Protein AF-A0A940UIL6-F1 (afdb_monomer_lite)

Secondary structure (DSSP, 8-state):
--------SHHHHHHHHHHHHHHHHHHS-------EEEE----GGGS----SHHHHHTGGG-GGG-SHHHHHHHHHHHHHHHH-----S-EEEEESSHHHHHHHHHHTS---HHHHHHHHHH-SEEEETTEEEEEHHHHHHS-HHHHHHHHHHHHHHHHHHHHTTTSPP-S-HHHHHHHHHHHHHHHHHHHSTTS-SS-HHHHHHHHHHHHHS----GGGS-----

Sequence (226 aa):
MFPPRLQRPIKQALFLAVLLTMIMVLHSGTCAQEARVSPALYSPCSMSRAQGSADYAGMTGHPGLSGHEGMMAAITVVLEREFGLVVSRTKLHLYPNREAFQSNLVHIVRFDPVYAREVAGWAVAVAAPEMVLANEEALKRISRSERIRVLAHELVHTVQYGLSSGRRSTSDQWLREGFADWIAYRVLEYLEPGSPTLRASDLARIKDTVHRQSCAPLSKMVTLEG

Radius of gyration: 24.6 Å; chains: 1; bounding box: 82×41×82 Å

pLDDT: mean 73.86, std 21.48, range [33.0, 97.12]

Foldseek 3Di:
DDDDDDDDDPVVVVVVVVVVVVVVVVVPPPPLPAWPKDWLDDDPVPDPDDPALVVLQCQQVPPVLDDLSSLSNSLQNCCCPVVVQHQPRAMETEDAALVSLLVCCCVPVVDDSVVSNVCSVPQQWAAFARYIYGHNVSLVPDDPLVSSLSSQLNSLQNSVCVVVVRDRDPQDPCVSNVVSNVSSLVSSCSNPPPPPSADPVNVVVVVVVVVVDPPDPCVSVDDDPD

Structure (mmCIF, N/CA/C/O backbone):
data_AF-A0A940UIL6-F1
#
_entry.id   AF-A0A940UIL6-F1
#
loop_
_atom_site.group_PDB
_atom_site.id
_atom_site.type_symbol
_atom_site.label_atom_id
_atom_site.label_alt_id
_atom_site.label_comp_id
_atom_site.label_asym_id
_atom_site.label_entity_id
_atom_site.label_seq_id
_atom_site.pdbx_PDB_ins_code
_atom_site.Cartn_x
_atom_site.Cartn_y
_atom_site.Cartn_z
_atom_site.occupancy
_atom_site.B_iso_or_equiv
_atom_site.auth_seq_id
_atom_site.auth_comp_id
_atom_site.auth_asym_id
_atom_site.auth_atom_id
_atom_site.pdbx_PDB_model_num
ATOM 1 N N . MET A 1 1 ? 59.678 3.692 -58.730 1.00 39.56 1 MET A N 1
ATOM 2 C CA . MET A 1 1 ? 60.324 3.763 -57.404 1.00 39.56 1 MET A CA 1
ATOM 3 C C . MET A 1 1 ? 59.419 4.604 -56.508 1.00 39.56 1 MET A C 1
ATOM 5 O O . MET A 1 1 ? 59.398 5.812 -56.659 1.00 39.56 1 MET A O 1
ATOM 9 N N . PHE A 1 2 ? 58.579 3.963 -55.692 1.00 33.00 2 PHE A N 1
ATOM 10 C CA . PHE A 1 2 ? 57.657 4.603 -54.740 1.00 33.00 2 PHE A CA 1
ATOM 11 C C . PHE A 1 2 ? 57.896 3.970 -53.360 1.00 33.00 2 PHE A C 1
ATOM 13 O O . PHE A 1 2 ? 58.101 2.753 -53.309 1.00 33.00 2 PHE A O 1
ATOM 20 N N . PRO A 1 3 ? 57.909 4.741 -52.258 1.00 44.53 3 PRO A N 1
ATOM 21 C CA . PRO A 1 3 ? 58.187 4.193 -50.937 1.00 44.53 3 PRO A CA 1
ATOM 22 C C . PRO A 1 3 ? 56.955 3.486 -50.340 1.00 44.53 3 PRO A C 1
ATOM 24 O O . PRO A 1 3 ? 55.821 3.878 -50.627 1.00 44.53 3 PRO A O 1
ATOM 27 N N . PRO A 1 4 ? 57.150 2.471 -49.478 1.00 45.66 4 PRO A N 1
ATOM 28 C CA . PRO A 1 4 ? 56.074 1.818 -48.749 1.00 45.66 4 PRO A CA 1
ATOM 29 C C . PRO A 1 4 ? 55.961 2.326 -47.295 1.00 45.66 4 PRO A C 1
ATOM 31 O O . PRO A 1 4 ? 56.936 2.770 -46.699 1.00 45.66 4 PRO A O 1
ATOM 34 N N . ARG A 1 5 ? 54.777 2.092 -46.708 1.00 42.19 5 ARG A N 1
ATOM 35 C CA . ARG A 1 5 ? 54.428 2.077 -45.266 1.00 42.19 5 ARG A CA 1
ATOM 36 C C . ARG A 1 5 ? 54.227 3.417 -44.545 1.00 42.19 5 ARG A C 1
ATOM 38 O O . ARG A 1 5 ? 55.174 4.095 -44.188 1.00 42.19 5 ARG A O 1
ATOM 45 N N . LEU A 1 6 ? 52.972 3.636 -44.138 1.00 39.22 6 LEU A N 1
ATOM 46 C CA . LEU A 1 6 ? 52.583 4.023 -42.770 1.00 39.22 6 LEU A CA 1
ATOM 47 C C . LEU A 1 6 ? 51.072 3.776 -42.592 1.00 39.22 6 LEU A C 1
ATOM 49 O O . LEU A 1 6 ? 50.247 4.681 -42.589 1.00 39.22 6 LEU A O 1
ATOM 53 N N . GLN A 1 7 ? 50.689 2.502 -42.486 1.00 47.44 7 GLN A N 1
ATOM 54 C CA . GLN A 1 7 ? 49.413 2.124 -41.879 1.00 47.44 7 GLN A CA 1
ATOM 55 C C . GLN A 1 7 ? 49.685 1.756 -40.418 1.00 47.44 7 GLN A C 1
ATOM 57 O O . GLN A 1 7 ? 50.574 0.943 -40.170 1.00 47.44 7 GLN A O 1
ATOM 62 N N . ARG A 1 8 ? 48.841 2.278 -39.511 1.00 49.75 8 ARG A N 1
ATOM 63 C CA . ARG A 1 8 ? 48.801 2.130 -38.032 1.00 49.75 8 ARG A CA 1
ATOM 64 C C . ARG A 1 8 ? 49.462 3.320 -37.314 1.00 49.75 8 ARG A C 1
ATOM 66 O O . ARG A 1 8 ? 50.681 3.360 -37.207 1.00 49.75 8 ARG A O 1
ATOM 73 N N . PRO A 1 9 ? 48.643 4.291 -36.850 1.00 43.53 9 PRO A N 1
ATOM 74 C CA . PRO A 1 9 ? 48.212 4.219 -35.447 1.00 43.53 9 PRO A CA 1
ATOM 75 C C . PRO A 1 9 ? 46.773 4.725 -35.176 1.00 43.53 9 PRO A C 1
ATOM 77 O O . PRO A 1 9 ? 46.503 5.294 -34.130 1.00 43.53 9 PRO A O 1
ATOM 80 N N . ILE A 1 10 ? 45.803 4.522 -36.076 1.00 42.41 10 ILE A N 1
ATOM 81 C CA . ILE A 1 10 ? 44.420 5.013 -35.840 1.00 42.41 10 ILE A CA 1
ATOM 82 C C . ILE A 1 10 ? 43.593 4.049 -34.959 1.00 42.41 10 ILE A C 1
ATOM 84 O O . ILE A 1 10 ? 42.682 4.462 -34.247 1.00 42.41 10 ILE A O 1
ATOM 88 N N . LYS A 1 11 ? 43.949 2.757 -34.917 1.00 34.72 11 LYS A N 1
ATOM 89 C CA . LYS A 1 11 ? 43.194 1.743 -34.154 1.00 34.72 11 LYS A CA 1
ATOM 90 C C . LYS A 1 11 ? 43.457 1.753 -32.639 1.00 34.72 11 LYS A C 1
ATOM 92 O O . LYS A 1 11 ? 42.649 1.207 -31.901 1.00 34.72 11 LYS A O 1
ATOM 97 N N . GLN A 1 12 ? 44.542 2.378 -32.169 1.00 43.47 12 GLN A N 1
ATOM 98 C CA . GLN A 1 12 ? 44.861 2.453 -30.733 1.00 43.47 12 GLN A CA 1
ATOM 99 C C . GLN A 1 12 ? 44.198 3.657 -30.043 1.00 43.47 12 GLN A C 1
ATOM 101 O O . GLN A 1 12 ? 43.764 3.536 -28.902 1.00 43.47 12 GLN A O 1
ATOM 106 N N . ALA A 1 13 ? 44.018 4.777 -30.753 1.00 38.53 13 ALA A N 1
ATOM 107 C CA . ALA A 1 13 ? 43.332 5.956 -30.219 1.00 38.53 13 ALA A CA 1
ATOM 108 C C . ALA A 1 13 ? 41.819 5.726 -30.025 1.00 38.53 13 ALA A C 1
ATOM 110 O O . ALA A 1 13 ? 41.247 6.179 -29.037 1.00 38.53 13 ALA A O 1
ATOM 111 N N . LEU A 1 14 ? 41.178 4.957 -30.917 1.00 39.88 14 LEU A N 1
ATOM 112 C CA . LEU A 1 14 ? 39.752 4.626 -30.792 1.00 39.88 14 LEU A CA 1
ATOM 113 C C . LEU A 1 14 ? 39.471 3.645 -29.638 1.00 39.88 14 LEU A C 1
ATOM 115 O O . LEU A 1 14 ? 38.437 3.743 -28.985 1.00 39.88 14 LEU A O 1
ATOM 119 N N . PHE A 1 15 ? 40.398 2.722 -29.355 1.00 40.09 15 PHE A N 1
ATOM 120 C CA . PHE A 1 15 ? 40.235 1.733 -28.283 1.00 40.09 15 PHE A CA 1
ATOM 121 C C . PHE A 1 15 ? 40.393 2.364 -26.891 1.00 40.09 15 PHE A C 1
ATOM 123 O O . PHE A 1 15 ? 39.642 2.025 -25.980 1.00 40.09 15 PHE A O 1
ATOM 130 N N . LEU A 1 16 ? 41.298 3.343 -26.732 1.00 39.31 16 LEU A N 1
ATOM 131 C CA . LEU A 1 16 ? 41.411 4.112 -25.487 1.00 39.31 16 LEU A CA 1
ATOM 132 C C . LEU A 1 16 ? 40.200 5.026 -25.245 1.00 39.31 16 LEU A C 1
ATOM 134 O O . LEU A 1 16 ? 39.767 5.152 -24.104 1.00 39.31 16 LEU A O 1
ATOM 138 N N . ALA A 1 17 ? 39.622 5.623 -26.294 1.00 41.53 17 ALA A N 1
ATOM 139 C CA . ALA A 1 17 ? 38.443 6.483 -26.163 1.00 41.53 17 ALA A CA 1
ATOM 140 C C . ALA A 1 17 ? 37.180 5.703 -25.744 1.00 41.53 17 ALA A C 1
ATOM 142 O O . ALA A 1 17 ? 36.397 6.198 -24.932 1.00 41.53 17 ALA A O 1
ATOM 143 N N . VAL A 1 18 ? 37.012 4.467 -26.235 1.00 47.00 18 VAL A N 1
ATOM 144 C CA . VAL A 1 18 ? 35.917 3.558 -25.836 1.00 47.00 18 VAL A CA 1
ATOM 145 C C . VAL A 1 18 ? 36.125 3.005 -24.417 1.00 47.00 18 VAL A C 1
ATOM 147 O O . VAL A 1 18 ? 35.168 2.871 -23.657 1.00 47.00 18 VAL A O 1
ATOM 150 N N . LEU A 1 19 ? 37.373 2.751 -24.006 1.00 36.91 19 LEU A N 1
ATOM 151 C CA . LEU A 1 19 ? 37.678 2.290 -22.647 1.00 36.91 19 LEU A CA 1
ATOM 152 C C . LEU A 1 19 ? 37.491 3.405 -21.598 1.00 36.91 19 LEU A C 1
ATOM 154 O O . LEU A 1 19 ? 36.960 3.145 -20.522 1.00 36.91 19 LEU A O 1
ATOM 158 N N . LEU A 1 20 ? 37.852 4.656 -21.913 1.00 39.44 20 LEU A N 1
ATOM 159 C CA . LEU A 1 20 ? 37.636 5.813 -21.029 1.00 39.44 20 LEU A CA 1
ATOM 160 C C . LEU A 1 20 ? 36.154 6.189 -20.890 1.00 39.44 20 LEU A C 1
ATOM 162 O O . LEU A 1 20 ? 35.728 6.561 -19.798 1.00 39.44 20 LEU A O 1
ATOM 166 N N . THR A 1 21 ? 35.348 6.022 -21.944 1.00 41.06 21 THR A N 1
ATOM 167 C CA . THR A 1 21 ? 33.885 6.168 -21.832 1.00 41.06 21 THR A CA 1
ATOM 168 C C . THR A 1 21 ? 33.259 5.029 -21.029 1.00 41.06 21 THR A C 1
ATOM 170 O O . THR A 1 21 ? 32.394 5.301 -20.203 1.00 41.06 21 THR A O 1
ATOM 173 N N . MET A 1 22 ? 33.736 3.783 -21.145 1.00 36.75 22 MET A N 1
ATOM 174 C CA . MET A 1 22 ? 33.276 2.702 -20.260 1.00 36.75 22 MET A CA 1
ATOM 175 C C . MET A 1 22 ? 33.689 2.898 -18.794 1.00 36.75 22 MET A C 1
ATOM 177 O O . MET A 1 22 ? 32.886 2.627 -17.905 1.00 36.75 22 MET A O 1
ATOM 181 N N . ILE A 1 23 ? 34.887 3.419 -18.512 1.00 41.88 23 ILE A N 1
ATOM 182 C CA . ILE A 1 23 ? 35.331 3.692 -17.134 1.00 41.88 23 ILE A CA 1
ATOM 183 C C . ILE A 1 23 ? 34.569 4.881 -16.524 1.00 41.88 23 ILE A C 1
ATOM 185 O O . ILE A 1 23 ? 34.260 4.838 -15.333 1.00 41.88 23 ILE A O 1
ATOM 189 N N . MET A 1 24 ? 34.181 5.893 -17.314 1.00 35.09 24 MET A N 1
ATOM 190 C CA . MET A 1 24 ? 33.293 6.970 -16.843 1.00 35.09 24 MET A CA 1
ATOM 191 C C . MET A 1 24 ? 31.828 6.535 -16.684 1.00 35.09 24 MET A C 1
ATOM 193 O O . MET A 1 24 ? 31.156 7.018 -15.772 1.00 35.09 24 MET A O 1
ATOM 197 N N . VAL A 1 25 ? 31.337 5.582 -17.482 1.00 41.75 25 VAL A N 1
ATOM 198 C CA . VAL A 1 25 ? 30.020 4.955 -17.250 1.00 41.75 25 VAL A CA 1
ATOM 199 C C . VAL A 1 25 ? 30.049 4.046 -16.010 1.00 41.75 25 VAL A C 1
ATOM 201 O O . VAL A 1 25 ? 29.048 3.951 -15.310 1.00 41.75 25 VAL A O 1
ATOM 204 N N . LEU A 1 26 ? 31.203 3.464 -15.660 1.00 38.28 26 LEU A N 1
ATOM 205 C CA . LEU A 1 26 ? 31.391 2.682 -14.428 1.00 38.28 26 LEU A CA 1
ATOM 206 C C . LEU A 1 26 ? 31.681 3.536 -13.174 1.00 38.28 26 LEU A C 1
ATOM 208 O O . LEU A 1 26 ? 31.431 3.068 -12.068 1.00 38.28 26 LEU A O 1
ATOM 212 N N . HIS A 1 27 ? 32.163 4.779 -13.319 1.00 36.56 27 HIS A N 1
ATOM 213 C CA . HIS A 1 27 ? 32.343 5.738 -12.207 1.00 36.56 27 HIS A CA 1
ATOM 214 C C . HIS A 1 27 ? 31.185 6.725 -12.041 1.00 36.56 27 HIS A C 1
ATOM 216 O O . HIS A 1 27 ? 31.101 7.403 -11.019 1.00 36.56 27 HIS A O 1
ATOM 222 N N . SER A 1 28 ? 30.228 6.730 -12.968 1.00 37.81 28 SER A N 1
ATOM 223 C CA . SER A 1 28 ? 28.863 7.183 -12.696 1.00 37.81 28 SER A CA 1
ATOM 224 C C . SER A 1 28 ? 28.139 6.081 -11.928 1.00 37.81 28 SER A C 1
ATOM 226 O O . SER A 1 28 ? 27.105 5.577 -12.359 1.00 37.81 28 SER A O 1
ATOM 228 N N . GLY A 1 29 ? 28.733 5.655 -10.810 1.00 35.75 29 GLY A N 1
ATOM 229 C CA . GLY A 1 29 ? 28.058 4.846 -9.823 1.00 35.75 29 GLY A CA 1
ATOM 230 C C . GLY A 1 29 ? 26.830 5.630 -9.407 1.00 35.75 29 GLY A C 1
ATOM 231 O O . GLY A 1 29 ? 26.905 6.536 -8.578 1.00 35.75 29 GLY A O 1
ATOM 232 N N . THR A 1 30 ? 25.687 5.298 -10.001 1.00 42.72 30 THR A N 1
ATOM 233 C CA . THR A 1 30 ? 24.415 5.449 -9.328 1.00 42.72 30 THR A CA 1
ATOM 234 C C . THR A 1 30 ? 24.581 4.638 -8.060 1.00 42.72 30 THR A C 1
ATOM 236 O O . THR A 1 30 ? 24.405 3.420 -8.067 1.00 42.72 30 THR A O 1
ATOM 239 N N . CYS A 1 31 ? 25.021 5.309 -6.995 1.00 41.19 31 CYS A N 1
ATOM 240 C CA . CYS A 1 31 ? 24.772 4.884 -5.638 1.00 41.19 31 CYS A CA 1
ATOM 241 C C . CYS A 1 31 ? 23.302 4.489 -5.635 1.00 41.19 31 CYS A C 1
ATOM 243 O O . CYS A 1 31 ? 22.426 5.353 -5.712 1.00 41.19 31 CYS A O 1
ATOM 245 N N . ALA A 1 32 ? 23.033 3.185 -5.645 1.00 47.56 32 ALA A N 1
ATOM 246 C CA . ALA A 1 32 ? 21.755 2.672 -5.219 1.00 47.56 32 ALA A CA 1
ATOM 247 C C . ALA A 1 32 ? 21.637 3.182 -3.789 1.00 47.56 32 ALA A C 1
ATOM 249 O O . ALA A 1 32 ? 22.295 2.672 -2.888 1.00 47.56 32 ALA A O 1
ATOM 250 N N . GLN A 1 33 ? 20.954 4.312 -3.624 1.00 54.94 33 GLN A N 1
ATOM 251 C CA . GLN A 1 33 ? 20.836 4.949 -2.331 1.00 54.94 33 GLN A CA 1
ATOM 252 C C . GLN A 1 33 ? 20.102 3.936 -1.460 1.00 54.94 33 GLN A C 1
ATOM 254 O O . GLN A 1 33 ? 18.981 3.542 -1.794 1.00 54.94 33 GLN A O 1
ATOM 259 N N . GLU A 1 34 ? 20.814 3.408 -0.462 1.00 57.25 34 GLU A N 1
ATOM 260 C CA . GLU A 1 34 ? 20.388 2.219 0.266 1.00 57.25 34 GLU A CA 1
ATOM 261 C C . GLU A 1 34 ? 19.004 2.463 0.860 1.00 57.25 34 GLU A C 1
ATOM 263 O O . GLU A 1 34 ? 18.761 3.458 1.548 1.00 57.25 34 GLU A O 1
ATOM 268 N N . ALA A 1 35 ? 18.072 1.564 0.543 1.00 67.81 35 ALA A N 1
ATOM 269 C CA . ALA A 1 35 ? 16.758 1.594 1.151 1.00 67.81 35 ALA A CA 1
ATOM 270 C C . ALA A 1 35 ? 16.924 1.413 2.658 1.00 67.81 35 ALA A C 1
ATOM 272 O O . ALA A 1 35 ? 17.653 0.519 3.100 1.00 67.81 35 ALA A O 1
ATOM 273 N N . ARG A 1 36 ? 16.178 2.179 3.456 1.00 78.62 36 ARG A N 1
ATOM 274 C CA . ARG A 1 36 ? 15.944 1.744 4.831 1.00 78.62 36 ARG A CA 1
ATOM 275 C C . ARG A 1 36 ? 15.000 0.548 4.754 1.00 78.62 36 ARG A C 1
ATOM 277 O O . ARG A 1 36 ? 13.848 0.698 4.347 1.00 78.62 36 ARG A O 1
ATOM 284 N N . VAL A 1 37 ? 15.526 -0.631 5.073 1.00 72.00 37 VAL A N 1
ATOM 285 C CA . VAL A 1 37 ? 14.776 -1.889 5.077 1.00 72.00 37 VAL A CA 1
ATOM 286 C C . VAL A 1 37 ? 14.403 -2.227 6.502 1.00 72.00 37 VAL A C 1
ATOM 288 O O . VAL A 1 37 ? 15.279 -2.429 7.342 1.00 72.00 37 VAL A O 1
ATOM 291 N N . SER A 1 38 ? 13.106 -2.359 6.737 1.00 60.34 38 SER A N 1
ATOM 292 C CA . SER A 1 38 ? 12.587 -2.690 8.056 1.00 60.34 38 SER A CA 1
ATOM 293 C C . SER A 1 38 ? 11.788 -3.983 7.955 1.00 60.34 38 SER A C 1
ATOM 295 O O . SER A 1 38 ? 10.878 -4.084 7.121 1.00 60.34 38 SER A O 1
ATOM 297 N N . PRO A 1 39 ? 12.141 -5.021 8.734 1.00 54.47 39 PRO A N 1
ATOM 298 C CA . PRO A 1 39 ? 11.353 -6.240 8.753 1.00 54.47 39 PRO A CA 1
ATOM 299 C C . PRO A 1 39 ? 9.975 -5.922 9.341 1.00 54.47 39 PRO A C 1
ATOM 301 O O . PRO A 1 39 ? 9.903 -5.336 10.417 1.00 54.47 39 PRO A O 1
ATOM 304 N N . ALA A 1 40 ? 8.880 -6.359 8.708 1.00 51.25 40 ALA A N 1
ATOM 305 C CA . ALA A 1 40 ? 7.545 -6.256 9.317 1.00 51.25 40 ALA A CA 1
ATOM 306 C C . ALA A 1 40 ? 7.340 -7.248 10.485 1.00 51.25 40 ALA A C 1
ATOM 308 O O . ALA A 1 40 ? 6.213 -7.550 10.864 1.00 51.25 40 ALA A O 1
ATOM 309 N N . LEU A 1 41 ? 8.423 -7.800 11.043 1.00 46.44 41 LEU A N 1
ATOM 310 C CA . LEU A 1 41 ? 8.373 -8.870 12.028 1.00 46.44 41 LEU A CA 1
ATOM 311 C C . LEU A 1 41 ? 7.998 -8.308 13.400 1.00 46.44 41 LEU A C 1
ATOM 313 O O . LEU A 1 41 ? 8.862 -7.905 14.175 1.00 46.44 41 LEU A O 1
ATOM 317 N N . TYR A 1 42 ? 6.708 -8.363 13.716 1.00 47.00 42 TYR A N 1
ATOM 318 C CA . TYR A 1 42 ? 6.231 -8.425 15.091 1.00 47.00 42 TYR A CA 1
ATOM 319 C C . TYR A 1 42 ? 5.278 -9.610 15.229 1.00 47.00 42 TYR A C 1
ATOM 321 O O . TYR A 1 42 ? 4.236 -9.660 14.584 1.00 47.00 42 TYR A O 1
ATOM 329 N N . SER A 1 43 ? 5.656 -10.588 16.058 1.00 41.19 43 SER A N 1
ATOM 330 C CA . SER A 1 43 ? 4.804 -11.739 16.364 1.00 41.19 43 SER A CA 1
ATOM 331 C C . SER A 1 43 ? 3.530 -11.272 17.081 1.00 41.19 43 SER A C 1
ATOM 333 O O . SER A 1 43 ? 3.641 -10.648 18.139 1.00 41.19 43 SER A O 1
ATOM 335 N N . PRO A 1 44 ? 2.327 -11.656 16.614 1.00 42.94 44 PRO A N 1
ATOM 336 C CA . PRO A 1 44 ? 1.053 -11.315 17.261 1.00 42.94 44 PRO A CA 1
ATOM 337 C C . PRO A 1 44 ? 0.924 -11.806 18.711 1.00 42.94 44 PRO A C 1
ATOM 339 O O . PRO A 1 44 ? 0.042 -11.355 19.443 1.00 42.94 44 PRO A O 1
ATOM 342 N N . CYS A 1 45 ? 1.784 -12.747 19.117 1.00 34.06 45 CYS A N 1
ATOM 343 C CA . CYS A 1 45 ? 1.708 -13.483 20.377 1.00 34.06 45 CYS A CA 1
ATOM 344 C C . CYS A 1 45 ? 2.040 -12.636 21.624 1.00 34.06 45 CYS A C 1
ATOM 346 O O . CYS A 1 45 ? 1.666 -13.014 22.729 1.00 34.06 45 CYS A O 1
ATOM 348 N N . SER A 1 46 ? 2.701 -11.481 21.482 1.00 40.09 46 SER A N 1
ATOM 349 C CA . SER A 1 46 ? 3.050 -10.606 22.617 1.00 40.09 46 SER A CA 1
ATOM 350 C C . SER A 1 46 ? 2.024 -9.501 22.909 1.00 40.09 46 SER A C 1
ATOM 352 O O . SER A 1 46 ? 2.129 -8.832 23.935 1.00 40.09 46 SER A O 1
ATOM 354 N N . MET A 1 47 ? 1.004 -9.320 22.061 1.00 49.03 47 MET A N 1
ATOM 355 C CA . MET A 1 47 ? -0.043 -8.308 22.254 1.00 49.03 47 MET A CA 1
ATOM 356 C C . MET A 1 47 ? -1.304 -8.953 22.836 1.00 49.03 47 MET A C 1
ATOM 358 O O . MET A 1 47 ? -2.193 -9.411 22.108 1.00 49.03 47 MET A O 1
ATOM 362 N N . SER A 1 48 ? -1.351 -9.003 24.169 1.00 44.50 48 SER A N 1
ATOM 363 C CA . SER A 1 48 ? -2.515 -9.411 24.957 1.00 44.50 48 SER A CA 1
ATOM 364 C C . SER A 1 48 ? -3.772 -8.636 24.536 1.00 44.50 48 SER A C 1
ATOM 366 O O . SER A 1 48 ? -3.820 -7.417 24.648 1.00 44.50 48 SER A O 1
ATOM 368 N N . ARG A 1 49 ? -4.782 -9.378 24.061 1.00 48.69 49 ARG A N 1
ATOM 369 C CA . ARG A 1 49 ? -6.222 -9.100 24.201 1.00 48.69 49 ARG A CA 1
ATOM 370 C C . ARG A 1 49 ? -6.688 -7.653 23.917 1.00 48.69 49 ARG A C 1
ATOM 372 O O . ARG A 1 49 ? -7.361 -7.063 24.750 1.00 48.69 49 ARG A O 1
ATOM 379 N N . ALA A 1 50 ? -6.405 -7.120 22.728 1.00 51.78 50 ALA A N 1
ATOM 380 C CA . ALA A 1 50 ? -7.218 -6.034 22.172 1.00 51.78 50 ALA A CA 1
ATOM 381 C C . ALA A 1 50 ? -8.610 -6.602 21.825 1.00 51.78 50 ALA A C 1
ATOM 383 O O . ALA A 1 50 ? -8.686 -7.610 21.120 1.00 51.78 50 ALA A O 1
ATOM 384 N N . GLN A 1 51 ? -9.685 -6.032 22.372 1.00 51.25 51 GLN A N 1
ATOM 385 C CA . GLN A 1 51 ? -11.075 -6.487 22.198 1.00 51.25 51 GLN A CA 1
ATOM 386 C C . GLN A 1 51 ? -11.940 -5.490 21.409 1.00 51.25 51 GLN A C 1
ATOM 388 O O . GLN A 1 51 ? -13.124 -5.753 21.205 1.00 51.25 51 GLN A O 1
ATOM 393 N N . GLY A 1 52 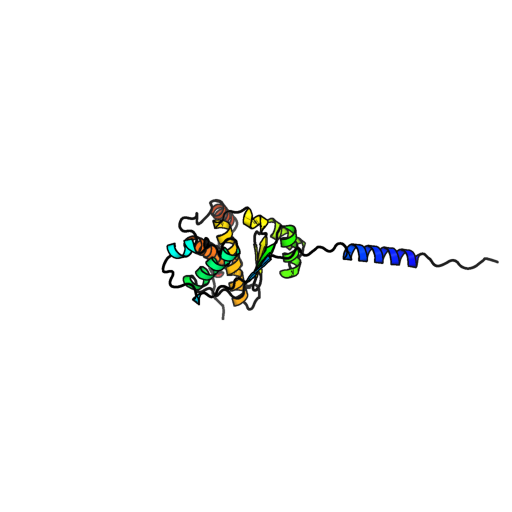? -11.380 -4.373 20.928 1.00 53.47 52 GLY A N 1
ATOM 394 C CA . GLY A 1 52 ? -12.121 -3.423 20.092 1.00 53.47 52 GLY A CA 1
ATOM 395 C C . GLY A 1 52 ? -11.263 -2.382 19.366 1.00 53.47 52 GLY A C 1
ATOM 396 O O . GLY A 1 52 ? -10.062 -2.267 19.594 1.00 53.47 52 GLY A O 1
ATOM 397 N N . SER A 1 53 ? -11.900 -1.583 18.500 1.00 55.03 53 SER A N 1
ATOM 398 C CA . SER A 1 53 ? -11.263 -0.515 17.700 1.00 55.03 53 SER A CA 1
A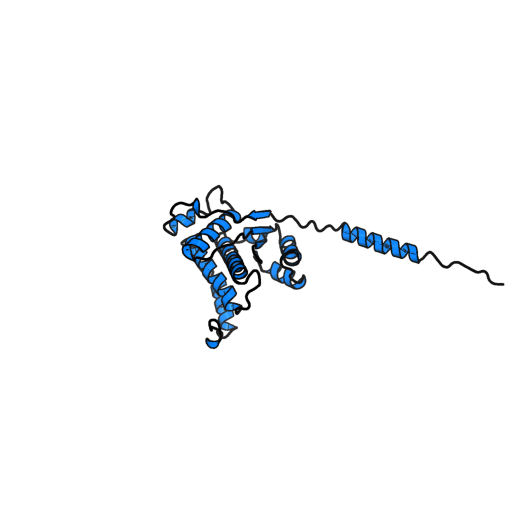TOM 399 C C . SER A 1 53 ? -10.502 0.528 18.531 1.00 55.03 53 SER A C 1
ATOM 401 O O . SER A 1 53 ? -9.497 1.069 18.076 1.00 55.03 53 SER A O 1
ATOM 403 N N . ALA A 1 54 ? -10.930 0.772 19.774 1.00 55.81 54 ALA A N 1
ATOM 404 C CA . ALA A 1 54 ? -10.253 1.683 20.697 1.00 55.81 54 ALA A CA 1
ATOM 405 C C . ALA A 1 54 ? -8.834 1.213 21.071 1.00 55.81 54 ALA A C 1
ATOM 407 O O . ALA A 1 54 ? -7.938 2.042 21.239 1.00 55.81 54 ALA A O 1
ATOM 408 N N . ASP A 1 55 ? -8.608 -0.101 21.135 1.00 65.06 55 ASP A N 1
ATOM 409 C CA . ASP A 1 55 ? -7.314 -0.683 21.508 1.00 65.06 55 ASP A CA 1
ATOM 410 C C . ASP A 1 55 ? -6.294 -0.573 20.362 1.00 65.06 55 ASP A C 1
ATOM 412 O O . ASP A 1 55 ? -5.090 -0.428 20.588 1.00 65.06 55 ASP A O 1
ATOM 416 N N . TYR A 1 56 ? -6.773 -0.588 19.116 1.00 69.06 56 TYR A N 1
ATOM 417 C CA . TYR A 1 56 ? -5.941 -0.477 17.919 1.00 69.06 56 TYR A CA 1
ATOM 418 C C . TYR A 1 56 ? -5.440 0.953 17.662 1.00 69.06 56 TYR A C 1
ATOM 420 O O . TYR A 1 56 ? -4.311 1.137 17.195 1.00 69.06 56 TYR A O 1
ATOM 428 N N . ALA A 1 57 ? -6.226 1.972 18.025 1.00 61.94 57 ALA A N 1
ATOM 429 C CA . ALA A 1 57 ? -5.865 3.378 17.829 1.00 61.94 57 ALA A CA 1
ATOM 430 C C . ALA A 1 57 ? -4.565 3.777 18.560 1.00 61.94 57 ALA A C 1
ATOM 432 O O . ALA A 1 57 ? -3.780 4.581 18.052 1.00 61.94 57 ALA A O 1
ATOM 433 N N . GLY A 1 58 ? -4.285 3.167 19.718 1.00 61.56 58 GLY A N 1
ATOM 434 C CA . GLY A 1 58 ? -3.050 3.392 20.480 1.00 61.56 58 GLY A CA 1
ATOM 435 C C . GLY A 1 58 ? -1.800 2.728 19.885 1.00 61.56 58 GLY A C 1
ATOM 436 O O . GLY A 1 58 ? -0.678 3.151 20.169 1.00 61.56 58 GLY A O 1
ATOM 437 N N . MET A 1 59 ? -1.961 1.716 19.026 1.00 65.69 59 MET A N 1
ATOM 438 C CA . MET A 1 59 ? -0.856 0.866 18.560 1.00 65.69 59 MET A CA 1
ATOM 439 C C . MET A 1 59 ? 0.100 1.609 17.613 1.00 65.69 59 MET A C 1
ATOM 441 O O . MET A 1 59 ? 1.309 1.393 17.624 1.00 65.69 59 MET A O 1
ATOM 445 N N . THR A 1 60 ? -0.434 2.561 16.853 1.00 59.16 60 THR A N 1
ATOM 446 C CA . THR A 1 60 ? 0.299 3.396 15.888 1.00 59.16 60 THR A CA 1
ATOM 447 C C . THR A 1 60 ? 1.002 4.607 16.529 1.00 59.16 60 THR A C 1
ATOM 449 O O . THR A 1 60 ? 1.662 5.379 15.829 1.00 59.16 60 THR A O 1
ATOM 452 N N . GLY A 1 61 ? 0.821 4.819 17.839 1.00 51.25 61 GLY A N 1
ATOM 453 C CA . GLY A 1 61 ? 1.444 5.884 18.637 1.00 51.25 61 GLY A CA 1
ATOM 454 C C . GLY A 1 61 ? 2.392 5.369 19.725 1.00 51.25 61 GLY A C 1
ATOM 455 O O . GLY A 1 61 ? 2.944 6.170 20.477 1.00 51.25 61 GLY A O 1
ATOM 456 N N . HIS A 1 62 ? 2.592 4.050 19.823 1.00 49.88 62 HIS A N 1
ATOM 457 C CA . HIS A 1 62 ? 3.499 3.461 20.803 1.00 49.88 62 HIS A CA 1
ATOM 458 C C . HIS A 1 62 ? 4.940 3.956 20.542 1.00 49.88 62 HIS A C 1
ATOM 460 O O . HIS A 1 62 ? 5.379 3.922 19.392 1.00 49.88 62 HIS A O 1
ATOM 466 N N . PRO A 1 63 ? 5.716 4.389 21.557 1.00 46.09 63 PRO A N 1
ATOM 467 C CA . PRO A 1 63 ? 7.044 4.989 21.358 1.00 46.09 63 PRO A CA 1
ATOM 468 C C . PRO A 1 63 ? 8.014 4.110 20.551 1.00 46.09 63 PRO A C 1
ATOM 470 O O . PRO A 1 63 ? 8.792 4.616 19.747 1.00 46.09 63 PRO A O 1
ATOM 473 N N . GLY A 1 64 ? 7.913 2.785 20.715 1.00 44.16 64 GLY A N 1
ATOM 474 C CA . GLY A 1 64 ? 8.680 1.789 19.951 1.00 44.16 64 GLY A CA 1
ATOM 475 C C . GLY A 1 64 ? 8.134 1.448 18.553 1.00 44.16 64 GLY A C 1
ATOM 476 O O . GLY A 1 64 ? 8.760 0.670 17.848 1.00 44.16 64 GLY A O 1
ATOM 477 N N . LEU A 1 65 ? 6.981 2.003 18.163 1.00 51.12 65 LEU A N 1
ATOM 478 C CA . LEU A 1 65 ? 6.283 1.806 16.882 1.00 51.12 65 LEU A CA 1
ATOM 479 C C . LEU A 1 65 ? 5.970 3.166 16.219 1.00 51.12 65 LEU A C 1
ATOM 481 O O . LEU A 1 65 ? 4.983 3.331 15.506 1.00 51.12 65 LEU A O 1
ATOM 485 N N . SER A 1 66 ? 6.781 4.191 16.478 1.00 60.41 66 SER A N 1
ATOM 486 C CA . SER A 1 66 ? 6.600 5.490 15.829 1.00 60.41 66 SER A CA 1
ATOM 487 C C . SER A 1 66 ? 7.100 5.448 14.375 1.00 60.41 66 SER A C 1
ATOM 489 O O . SER A 1 66 ? 8.124 4.844 14.062 1.00 60.41 66 SER A O 1
ATOM 491 N N . GLY A 1 67 ? 6.363 6.078 13.454 1.00 80.31 67 GLY A N 1
ATOM 492 C CA . GLY A 1 67 ? 6.725 6.147 12.029 1.00 80.31 67 GLY A CA 1
ATOM 493 C C . GLY A 1 67 ? 6.107 5.047 11.153 1.00 80.31 67 GLY A C 1
ATOM 494 O O . GLY A 1 67 ? 5.157 4.375 11.545 1.00 80.31 67 GLY A O 1
ATOM 495 N N . HIS A 1 68 ? 6.609 4.894 9.922 1.00 87.94 68 HIS A N 1
ATOM 496 C CA . HIS A 1 68 ? 6.014 3.993 8.919 1.00 87.94 68 HIS A CA 1
ATOM 497 C C . HIS A 1 68 ? 6.090 2.509 9.311 1.00 87.94 68 HIS A C 1
ATOM 499 O O . HIS A 1 68 ? 5.220 1.727 8.946 1.00 87.94 68 HIS A O 1
ATOM 505 N N . GLU A 1 69 ? 7.104 2.122 10.084 1.00 83.00 69 GLU A N 1
ATOM 506 C CA . GLU A 1 69 ? 7.308 0.740 10.530 1.00 83.00 69 GLU A CA 1
ATOM 507 C C . GLU A 1 69 ? 6.231 0.297 11.518 1.00 83.00 69 GLU A C 1
ATOM 509 O O . GLU A 1 69 ? 5.655 -0.779 11.376 1.00 83.00 69 GLU A O 1
ATOM 514 N N . GLY A 1 70 ? 5.892 1.151 12.482 1.00 84.62 70 GLY A N 1
ATOM 515 C CA . GLY A 1 70 ? 4.808 0.848 13.404 1.00 84.62 70 GLY A CA 1
ATOM 516 C C . GLY A 1 70 ? 3.425 0.937 12.775 1.00 84.62 70 GLY A C 1
ATOM 517 O O . GLY A 1 70 ? 2.535 0.193 13.178 1.00 84.62 70 GLY A O 1
ATOM 518 N N . MET A 1 71 ? 3.252 1.767 11.737 1.00 89.69 71 MET A N 1
ATOM 519 C CA . MET A 1 71 ? 2.053 1.699 10.894 1.00 89.69 71 MET A CA 1
ATOM 520 C C . MET A 1 71 ? 1.943 0.327 10.229 1.00 89.69 71 MET A C 1
ATOM 522 O O . MET A 1 71 ? 0.901 -0.304 10.354 1.00 89.69 71 MET A O 1
ATOM 526 N N . MET A 1 72 ? 3.012 -0.168 9.594 1.00 90.06 72 MET A N 1
ATOM 527 C CA . MET A 1 72 ? 3.026 -1.510 8.995 1.00 90.06 72 MET A CA 1
ATOM 528 C C . MET A 1 72 ? 2.702 -2.595 10.021 1.00 90.06 72 MET A C 1
ATOM 530 O O . MET A 1 72 ? 1.868 -3.449 9.747 1.00 90.06 72 MET A O 1
ATOM 534 N N . ALA A 1 73 ? 3.303 -2.539 11.213 1.00 88.25 73 ALA A N 1
ATOM 535 C CA . ALA A 1 73 ? 3.028 -3.506 12.272 1.00 88.25 73 ALA A CA 1
ATOM 536 C C . ALA A 1 73 ? 1.552 -3.482 12.710 1.00 88.25 73 ALA A C 1
ATOM 538 O O . ALA A 1 73 ? 0.920 -4.533 12.797 1.00 88.25 73 ALA A O 1
ATOM 539 N N . ALA A 1 74 ? 0.980 -2.297 12.939 1.00 90.38 74 ALA A N 1
ATOM 540 C CA . ALA A 1 74 ? -0.422 -2.164 13.332 1.00 90.38 74 ALA A CA 1
ATOM 541 C C . ALA A 1 74 ? -1.384 -2.639 12.229 1.00 90.38 74 ALA A C 1
ATOM 543 O O . ALA A 1 74 ? -2.355 -3.335 12.518 1.00 90.38 74 ALA A O 1
ATOM 544 N N . ILE A 1 75 ? -1.090 -2.315 10.964 1.00 93.44 75 ILE A N 1
ATOM 545 C CA . ILE A 1 75 ? -1.844 -2.800 9.801 1.00 93.44 75 ILE A CA 1
ATOM 546 C C . ILE A 1 75 ? -1.801 -4.330 9.755 1.00 93.44 75 ILE A C 1
ATOM 548 O O . ILE A 1 75 ? -2.855 -4.948 9.645 1.00 93.44 75 ILE A O 1
ATOM 552 N N . THR A 1 76 ? -0.620 -4.944 9.881 1.00 93.00 76 THR A N 1
ATOM 553 C CA . THR A 1 76 ? -0.470 -6.408 9.901 1.00 93.00 76 THR A CA 1
ATOM 554 C C . THR A 1 76 ? -1.349 -7.047 10.970 1.00 93.00 76 THR A C 1
ATOM 556 O O . THR A 1 76 ? -2.072 -7.994 10.675 1.00 93.00 76 THR A O 1
ATOM 559 N N . VAL A 1 77 ? -1.351 -6.503 12.192 1.00 91.19 77 VAL A N 1
ATOM 560 C CA . VAL A 1 77 ? -2.185 -7.033 13.282 1.00 91.19 77 VAL A CA 1
ATOM 561 C C . VAL A 1 77 ? -3.668 -7.006 12.908 1.00 91.19 77 VAL A C 1
ATOM 563 O O . VAL A 1 77 ? -4.364 -7.997 13.129 1.00 91.19 77 VAL A O 1
ATOM 566 N N . VAL A 1 78 ? -4.155 -5.905 12.328 1.00 92.75 78 VAL A N 1
ATOM 567 C CA . VAL A 1 78 ? -5.555 -5.794 11.892 1.00 92.75 78 VAL A CA 1
ATOM 568 C C . VAL A 1 78 ? -5.858 -6.776 10.755 1.00 92.75 78 VAL A C 1
ATOM 570 O O . VAL A 1 78 ? -6.865 -7.478 10.816 1.00 92.75 78 VAL A O 1
ATOM 573 N N . LEU A 1 79 ? -4.987 -6.879 9.746 1.00 94.44 79 LEU A N 1
ATOM 574 C CA . LEU A 1 79 ? -5.148 -7.819 8.628 1.00 94.44 79 LEU A CA 1
ATOM 575 C C . LEU A 1 79 ? -5.269 -9.270 9.105 1.00 94.44 79 LEU A C 1
ATOM 577 O O . LEU A 1 79 ? -6.168 -9.992 8.671 1.00 94.44 79 LEU A O 1
ATOM 581 N N . GLU A 1 80 ? -4.407 -9.689 10.026 1.00 93.31 80 GLU A N 1
ATOM 582 C CA . GLU A 1 80 ? -4.393 -11.064 10.517 1.00 93.31 80 GLU A CA 1
ATOM 583 C C . GLU A 1 80 ? -5.569 -11.364 11.450 1.00 93.31 80 GLU A C 1
ATOM 585 O O . GLU A 1 80 ? -6.192 -12.419 11.326 1.00 93.31 80 GLU A O 1
ATOM 590 N N . ARG A 1 81 ? -5.893 -10.454 12.377 1.00 91.12 81 ARG A N 1
ATOM 591 C CA . ARG A 1 81 ? -6.911 -10.702 13.412 1.00 91.12 81 ARG A CA 1
ATOM 592 C C . ARG A 1 81 ? -8.336 -10.480 12.926 1.00 91.12 81 ARG A C 1
ATOM 594 O O . ARG A 1 81 ? -9.211 -11.268 13.266 1.00 91.12 81 ARG A O 1
ATOM 601 N N . GLU A 1 82 ? -8.563 -9.425 12.151 1.00 93.31 82 GLU A N 1
ATOM 602 C CA . GLU A 1 82 ? -9.912 -9.015 11.746 1.00 93.31 82 GLU A CA 1
ATOM 603 C C . GLU A 1 82 ? -10.305 -9.598 10.383 1.00 93.31 82 GLU A C 1
ATOM 605 O O . GLU A 1 82 ? -11.482 -9.861 10.142 1.00 93.31 82 GLU A O 1
ATOM 610 N N . PHE A 1 83 ? -9.331 -9.830 9.493 1.00 93.38 83 PHE A N 1
ATOM 611 C CA . PHE A 1 83 ? -9.590 -10.305 8.126 1.00 93.38 83 PHE A CA 1
ATOM 612 C C . PHE A 1 83 ? -9.047 -11.708 7.839 1.00 93.38 83 PHE A C 1
ATOM 614 O O . PHE A 1 83 ? -9.318 -12.250 6.767 1.00 93.38 83 PHE A O 1
ATOM 621 N N . GLY A 1 84 ? -8.284 -12.310 8.759 1.00 93.44 84 GLY A N 1
ATOM 622 C CA . GLY A 1 84 ? -7.660 -13.620 8.545 1.00 93.44 84 GLY A CA 1
ATOM 623 C C . GLY A 1 84 ? -6.622 -13.629 7.416 1.00 93.44 84 GLY A C 1
ATOM 624 O O . GLY A 1 84 ? -6.290 -14.691 6.889 1.00 93.44 84 GLY A O 1
ATOM 625 N N . LEU A 1 85 ? -6.123 -12.456 7.013 1.00 93.06 85 LEU A N 1
ATOM 626 C CA . LEU A 1 85 ? -5.149 -12.309 5.937 1.00 93.06 85 LEU A CA 1
ATOM 627 C C . LEU A 1 85 ? -3.743 -12.450 6.513 1.00 93.06 85 LEU A C 1
ATOM 629 O O . LEU A 1 85 ? -3.197 -11.504 7.075 1.00 93.06 85 LEU A O 1
ATOM 633 N N . VAL A 1 86 ? -3.165 -13.643 6.368 1.00 90.81 86 VAL A N 1
ATOM 634 C CA . VAL A 1 86 ? -1.810 -13.938 6.848 1.00 90.81 86 VAL A CA 1
ATOM 635 C C . VAL A 1 86 ? -0.797 -13.127 6.050 1.00 90.81 86 VAL A C 1
ATOM 637 O O . VAL A 1 86 ? -0.589 -13.367 4.856 1.00 90.81 86 VAL A O 1
ATOM 640 N N . VAL A 1 87 ? -0.143 -12.181 6.718 1.00 87.50 87 VAL A N 1
ATOM 641 C CA . VAL A 1 87 ? 0.929 -11.393 6.119 1.00 87.50 87 VAL A CA 1
ATOM 642 C C . VAL A 1 87 ? 2.224 -12.176 6.305 1.00 87.50 87 VAL A C 1
ATOM 644 O O . VAL A 1 87 ? 2.688 -12.409 7.417 1.00 87.50 87 VAL A O 1
ATOM 647 N N . SER A 1 88 ? 2.815 -12.628 5.199 1.00 77.50 88 SER A N 1
ATOM 648 C CA . SER A 1 88 ? 4.105 -13.327 5.219 1.00 77.50 88 SER A CA 1
ATOM 649 C C . SER A 1 88 ? 5.252 -12.386 5.631 1.00 77.50 88 SER A C 1
ATOM 651 O O . SER A 1 88 ? 5.020 -11.282 6.109 1.00 77.50 88 SER A O 1
ATOM 653 N N . ARG A 1 89 ? 6.516 -12.788 5.439 1.00 81.88 89 ARG A N 1
ATOM 654 C CA . ARG A 1 89 ? 7.737 -12.039 5.822 1.00 81.88 89 ARG A CA 1
ATOM 655 C C . ARG A 1 89 ? 7.969 -10.750 5.009 1.00 81.88 89 ARG A C 1
ATOM 657 O O . ARG A 1 89 ? 9.086 -10.482 4.570 1.00 81.88 89 ARG A O 1
ATOM 664 N N . THR A 1 90 ? 6.922 -9.959 4.809 1.00 89.69 90 THR A N 1
ATOM 665 C CA . THR A 1 90 ? 6.917 -8.736 4.030 1.00 89.69 90 THR A CA 1
ATOM 666 C C . THR A 1 90 ? 7.858 -7.708 4.647 1.00 89.69 90 THR A C 1
ATOM 668 O O . THR A 1 90 ? 7.873 -7.494 5.859 1.00 89.69 90 THR A O 1
ATOM 671 N N . LYS A 1 91 ? 8.671 -7.063 3.815 1.00 91.62 91 LYS A N 1
ATOM 672 C CA . LYS A 1 91 ? 9.577 -5.984 4.231 1.00 91.62 91 LYS A CA 1
ATOM 673 C C . LYS A 1 91 ? 9.105 -4.649 3.684 1.0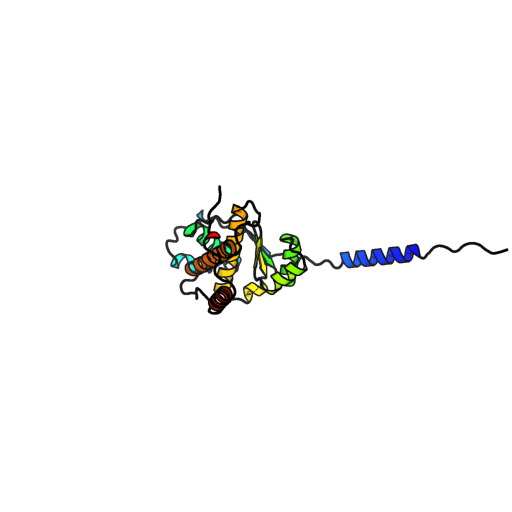0 91.62 91 LYS A C 1
ATOM 675 O O . LYS A 1 91 ? 8.714 -4.569 2.522 1.00 91.62 91 LYS A O 1
ATOM 680 N N . LEU A 1 92 ? 9.193 -3.596 4.491 1.00 93.06 92 LEU A N 1
ATOM 681 C CA . LEU A 1 92 ? 9.018 -2.232 3.998 1.00 93.06 92 LEU A CA 1
ATOM 682 C C . LEU A 1 92 ? 10.383 -1.683 3.568 1.00 93.06 92 LEU A C 1
ATOM 684 O O . LEU A 1 92 ? 11.315 -1.629 4.370 1.00 93.06 92 LEU A O 1
ATOM 688 N N . HIS A 1 93 ? 10.484 -1.272 2.307 1.00 94.62 93 HIS A N 1
ATOM 689 C CA . HIS A 1 93 ? 11.647 -0.614 1.724 1.00 94.62 93 HIS A CA 1
ATOM 690 C C . HIS A 1 93 ? 11.326 0.865 1.510 1.00 94.62 93 HIS A C 1
ATOM 692 O O . HIS A 1 93 ? 10.543 1.216 0.625 1.00 94.62 93 HIS A O 1
ATOM 698 N N . LEU A 1 94 ? 11.931 1.731 2.319 1.00 94.62 94 LEU A N 1
ATOM 699 C CA . LEU A 1 94 ? 11.764 3.178 2.219 1.00 94.62 94 LEU A CA 1
ATOM 700 C C . LEU A 1 94 ? 12.898 3.784 1.392 1.00 94.62 94 LEU A C 1
ATOM 702 O O . LEU A 1 94 ? 14.068 3.710 1.774 1.00 94.62 94 LEU A O 1
ATOM 706 N N . TYR A 1 95 ? 12.531 4.407 0.275 1.00 95.50 95 TYR A N 1
ATOM 707 C CA . TYR A 1 95 ? 13.441 5.134 -0.601 1.00 95.50 95 TYR A CA 1
ATOM 708 C C . TYR A 1 95 ? 13.328 6.636 -0.351 1.00 95.50 95 TYR A C 1
ATOM 710 O O . TYR A 1 95 ? 12.212 7.152 -0.284 1.00 95.50 95 TYR A O 1
ATOM 718 N N . PRO A 1 96 ? 14.452 7.360 -0.237 1.00 93.62 96 PRO A N 1
ATOM 719 C CA . PRO A 1 96 ? 14.445 8.738 0.249 1.00 93.62 96 PRO A CA 1
ATOM 720 C C . PRO A 1 96 ? 13.753 9.729 -0.693 1.00 93.62 96 PRO A C 1
ATOM 722 O O . PRO A 1 96 ? 13.310 10.776 -0.236 1.00 93.62 96 PRO A O 1
ATOM 725 N N . ASN A 1 97 ? 13.680 9.432 -1.992 1.00 95.12 97 ASN A N 1
ATOM 726 C CA . ASN A 1 97 ? 13.127 10.312 -3.019 1.00 95.12 97 ASN A CA 1
ATOM 727 C C . ASN A 1 97 ? 12.563 9.510 -4.204 1.00 95.12 97 ASN A C 1
ATOM 729 O O . ASN A 1 97 ? 12.661 8.277 -4.268 1.00 95.12 97 ASN A O 1
ATOM 733 N N . ARG A 1 98 ? 11.965 10.232 -5.156 1.00 96.38 98 ARG A N 1
ATOM 734 C CA . ARG A 1 98 ? 11.331 9.659 -6.348 1.00 96.38 98 ARG A CA 1
ATOM 735 C C . ARG A 1 98 ? 12.329 8.929 -7.243 1.00 96.38 98 ARG A C 1
ATOM 737 O O . ARG A 1 98 ? 11.989 7.884 -7.788 1.00 96.38 98 ARG A O 1
ATOM 744 N N . GLU A 1 99 ? 13.537 9.453 -7.394 1.00 96.56 99 GLU A N 1
ATOM 745 C CA . GLU A 1 99 ? 14.575 8.898 -8.262 1.00 96.56 99 GLU A CA 1
ATOM 746 C C . GLU A 1 99 ? 15.046 7.533 -7.749 1.00 96.56 99 GLU A C 1
ATOM 748 O O . GLU A 1 99 ? 15.097 6.565 -8.513 1.00 96.56 99 GLU A O 1
ATOM 753 N N . ALA A 1 100 ? 15.316 7.427 -6.445 1.00 94.94 100 ALA A N 1
ATOM 754 C CA . ALA A 1 100 ? 15.676 6.171 -5.796 1.00 94.94 100 ALA A CA 1
ATOM 755 C C . ALA A 1 100 ? 14.529 5.154 -5.881 1.00 94.94 100 ALA A C 1
ATOM 757 O O . ALA A 1 100 ? 14.767 3.991 -6.213 1.00 94.94 100 ALA A O 1
ATOM 758 N N . PHE A 1 101 ? 13.285 5.589 -5.660 1.00 96.56 101 PHE A N 1
ATOM 759 C CA . PHE A 1 101 ? 12.105 4.736 -5.807 1.00 96.56 101 PHE A CA 1
ATOM 760 C C . PHE A 1 101 ? 11.958 4.206 -7.243 1.00 96.56 101 PHE A C 1
ATOM 762 O O . PHE A 1 101 ? 11.904 2.994 -7.446 1.00 96.56 101 PHE A O 1
ATOM 769 N N . GLN A 1 102 ? 11.997 5.086 -8.250 1.00 97.06 102 GLN A N 1
ATOM 770 C CA . GLN A 1 102 ? 11.916 4.724 -9.669 1.00 97.06 102 GLN A CA 1
ATOM 771 C C . GLN A 1 102 ? 13.013 3.732 -10.071 1.00 97.06 102 GLN A C 1
ATOM 773 O O . GLN A 1 102 ? 12.733 2.731 -10.730 1.00 97.06 102 GLN A O 1
ATOM 778 N N . SER A 1 103 ? 14.259 4.004 -9.676 1.00 95.56 103 SER A N 1
ATOM 779 C CA . SER A 1 103 ? 15.398 3.127 -9.959 1.00 95.56 103 SER A CA 1
ATOM 780 C C . SER A 1 103 ? 15.155 1.716 -9.413 1.00 95.56 103 SER A C 1
ATOM 782 O O . SER A 1 103 ? 15.346 0.717 -10.108 1.00 95.56 103 SER A O 1
ATOM 784 N N . ASN A 1 104 ? 14.617 1.611 -8.198 1.00 94.00 104 ASN A N 1
ATOM 785 C CA . ASN A 1 104 ? 14.355 0.318 -7.576 1.00 94.00 104 ASN A CA 1
ATOM 786 C C . ASN A 1 104 ? 13.122 -0.404 -8.142 1.00 94.00 104 ASN A C 1
ATOM 788 O O . ASN A 1 104 ? 13.108 -1.634 -8.145 1.00 94.00 104 ASN A O 1
ATOM 792 N N . LEU A 1 105 ? 12.148 0.299 -8.728 1.00 94.94 105 LEU A N 1
ATOM 793 C CA . LEU A 1 105 ? 11.101 -0.351 -9.531 1.00 94.94 105 LEU A CA 1
ATOM 794 C C . LEU A 1 105 ? 11.695 -1.093 -10.742 1.00 94.94 105 LEU A C 1
ATOM 796 O O . LEU A 1 105 ? 11.260 -2.197 -11.069 1.00 94.94 105 LEU A O 1
ATOM 800 N N . VAL A 1 106 ? 12.737 -0.542 -11.370 1.00 94.75 106 VAL A N 1
ATOM 801 C CA . VAL A 1 106 ? 13.451 -1.216 -12.469 1.00 94.75 106 VAL A CA 1
ATOM 802 C C . VAL A 1 106 ? 14.285 -2.384 -11.944 1.00 94.75 106 VAL A C 1
ATOM 804 O O . VAL A 1 106 ? 14.224 -3.495 -12.470 1.00 94.75 106 VAL A O 1
ATOM 807 N N . HIS A 1 107 ? 15.077 -2.164 -10.895 1.00 92.31 107 HIS A N 1
ATOM 808 C CA . HIS A 1 107 ? 16.061 -3.157 -10.457 1.00 92.31 107 HIS A CA 1
ATOM 809 C C . HIS A 1 107 ? 15.472 -4.314 -9.649 1.00 92.31 107 HIS A C 1
ATOM 811 O O . HIS A 1 107 ? 15.960 -5.438 -9.771 1.00 92.31 107 HIS A O 1
ATOM 817 N N . ILE A 1 108 ? 14.438 -4.061 -8.850 1.00 89.31 108 ILE A N 1
ATOM 818 C CA . ILE A 1 108 ? 13.841 -5.060 -7.958 1.00 89.31 108 ILE A CA 1
ATOM 819 C C . ILE A 1 108 ? 12.569 -5.625 -8.580 1.00 89.31 108 ILE A C 1
ATOM 821 O O . ILE A 1 108 ? 12.460 -6.837 -8.754 1.00 89.31 108 ILE A O 1
ATOM 825 N N . VAL A 1 109 ? 11.637 -4.754 -8.977 1.00 89.31 109 VAL A N 1
ATOM 826 C CA . VAL A 1 109 ? 10.328 -5.167 -9.520 1.00 89.31 109 VAL A CA 1
ATOM 827 C C . VAL A 1 109 ? 10.410 -5.538 -11.009 1.00 89.31 109 VAL A C 1
ATOM 829 O O . VAL A 1 109 ? 9.491 -6.147 -11.549 1.00 89.31 109 VAL A O 1
ATOM 832 N N . ARG A 1 110 ? 11.539 -5.242 -11.673 1.00 93.56 110 ARG A N 1
ATOM 833 C CA . ARG A 1 110 ? 11.791 -5.544 -13.096 1.00 93.56 110 ARG A CA 1
ATOM 834 C C . ARG A 1 110 ? 10.819 -4.851 -14.045 1.00 93.56 110 ARG A C 1
ATOM 836 O O . ARG A 1 110 ? 10.514 -5.373 -15.115 1.00 93.56 110 ARG A O 1
ATOM 843 N N . PHE A 1 111 ? 10.348 -3.665 -13.668 1.00 92.38 111 PHE A N 1
ATOM 844 C CA . PHE A 1 111 ? 9.593 -2.820 -14.585 1.00 92.38 111 PHE A CA 1
ATOM 845 C C . PHE A 1 111 ? 10.494 -2.304 -15.706 1.00 92.38 111 PHE A C 1
ATOM 847 O O . PHE A 1 111 ? 11.673 -2.011 -15.496 1.00 92.38 111 PHE A O 1
ATOM 854 N N . ASP A 1 112 ? 9.909 -2.154 -16.891 1.00 95.88 112 ASP A N 1
ATOM 855 C CA . ASP A 1 112 ? 10.519 -1.376 -17.963 1.00 95.88 112 ASP A CA 1
ATOM 856 C C . ASP A 1 112 ? 10.822 0.059 -17.464 1.00 95.88 112 ASP A C 1
ATOM 858 O O . ASP A 1 112 ? 10.006 0.620 -16.728 1.00 95.88 112 ASP A O 1
ATOM 862 N N . PRO A 1 113 ? 11.960 0.684 -17.828 1.00 95.12 113 PRO A N 1
ATOM 863 C CA . PRO A 1 113 ? 12.317 2.017 -17.338 1.00 95.12 113 PRO A CA 1
ATOM 864 C C . PRO A 1 113 ? 11.296 3.123 -17.636 1.00 95.12 113 PRO A C 1
ATOM 866 O O . PRO A 1 113 ? 11.150 4.046 -16.827 1.00 95.12 113 PRO A O 1
ATOM 869 N N . VAL A 1 114 ? 10.597 3.059 -18.773 1.00 95.31 114 VAL A N 1
ATOM 870 C CA . VAL A 1 114 ? 9.545 4.025 -19.126 1.00 95.31 114 VAL A CA 1
ATOM 871 C C . VAL A 1 114 ? 8.346 3.816 -18.211 1.00 95.31 114 VAL A C 1
ATOM 873 O O . VAL A 1 114 ? 7.871 4.773 -17.598 1.00 95.31 114 VAL A O 1
ATOM 876 N N . TYR A 1 115 ? 7.924 2.565 -18.031 1.00 93.56 115 TYR A N 1
ATOM 877 C CA . TYR A 1 115 ? 6.825 2.234 -17.126 1.00 93.56 115 TYR A CA 1
ATOM 878 C C . TYR A 1 115 ? 7.154 2.549 -15.658 1.00 93.56 115 TYR A C 1
ATOM 880 O O . TYR A 1 115 ? 6.340 3.125 -14.943 1.00 93.56 115 TYR A O 1
ATOM 888 N N . ALA A 1 116 ? 8.376 2.270 -15.202 1.00 95.00 116 ALA A N 1
ATOM 889 C CA . ALA A 1 116 ? 8.833 2.617 -13.859 1.00 95.00 116 ALA A CA 1
ATOM 890 C C . ALA A 1 116 ? 8.783 4.131 -13.609 1.00 95.00 116 ALA A C 1
ATOM 892 O O . ALA A 1 116 ? 8.381 4.561 -12.528 1.00 95.00 116 ALA A O 1
ATOM 893 N N . ARG A 1 117 ? 9.163 4.948 -14.602 1.00 96.06 117 ARG A N 1
ATOM 894 C CA . ARG A 1 117 ? 9.055 6.414 -14.531 1.00 96.06 117 ARG A CA 1
ATOM 895 C C . ARG A 1 117 ? 7.607 6.869 -14.409 1.00 96.06 117 ARG A C 1
ATOM 897 O O . ARG A 1 117 ? 7.336 7.788 -13.633 1.00 96.06 117 ARG A O 1
ATOM 904 N N . GLU A 1 118 ? 6.713 6.262 -15.181 1.00 95.00 118 GLU A N 1
ATOM 905 C CA . GLU A 1 118 ? 5.281 6.541 -15.114 1.00 95.00 118 GLU A CA 1
ATOM 906 C C . GLU A 1 118 ? 4.741 6.209 -13.721 1.00 95.00 118 GLU A C 1
ATOM 908 O O . GLU A 1 118 ? 4.230 7.103 -13.050 1.00 95.00 118 GLU A O 1
ATOM 913 N N . VAL A 1 119 ? 4.957 4.978 -13.245 1.00 93.38 119 VAL A N 1
ATOM 914 C CA . VAL A 1 119 ? 4.537 4.519 -11.913 1.00 93.38 119 VAL A CA 1
ATOM 915 C C . VAL A 1 119 ? 5.098 5.422 -10.820 1.00 93.38 119 VAL A C 1
ATOM 917 O O . VAL A 1 119 ? 4.342 5.924 -9.999 1.00 93.38 119 VAL A O 1
ATOM 920 N N . ALA A 1 120 ? 6.394 5.737 -10.835 1.00 94.88 120 ALA A N 1
ATOM 921 C CA . ALA A 1 120 ? 6.995 6.653 -9.863 1.00 94.88 120 ALA A CA 1
ATOM 922 C C . ALA A 1 120 ? 6.461 8.097 -9.963 1.00 94.88 120 ALA A C 1
ATOM 924 O O . ALA A 1 120 ? 6.725 8.918 -9.086 1.00 94.88 120 ALA A O 1
ATOM 925 N N . GLY A 1 121 ? 5.773 8.457 -11.051 1.00 91.56 121 GLY A N 1
ATOM 926 C CA . GLY A 1 121 ? 5.099 9.745 -11.216 1.00 91.56 121 GLY A CA 1
ATOM 927 C C . GLY A 1 121 ? 3.824 9.890 -10.385 1.00 91.56 121 GLY A C 1
ATOM 928 O O . GLY A 1 121 ? 3.478 11.014 -10.032 1.00 91.56 121 GLY A O 1
ATOM 929 N N . TRP A 1 122 ? 3.151 8.786 -10.052 1.00 89.50 122 TRP A N 1
ATOM 930 C CA . TRP A 1 122 ? 1.857 8.821 -9.358 1.00 89.50 122 TRP A CA 1
ATOM 931 C C . TRP A 1 122 ? 1.765 7.895 -8.139 1.00 89.50 122 TRP A C 1
ATOM 933 O O . TRP A 1 122 ? 0.998 8.182 -7.221 1.00 89.50 122 TRP A O 1
ATOM 943 N N . ALA A 1 123 ? 2.537 6.810 -8.088 1.00 92.50 123 ALA A N 1
ATOM 944 C CA . ALA A 1 123 ? 2.521 5.860 -6.986 1.00 92.50 123 ALA A CA 1
ATOM 945 C C . ALA A 1 123 ? 3.373 6.356 -5.812 1.00 92.50 123 ALA A C 1
ATOM 947 O O . ALA A 1 123 ? 4.523 6.771 -5.972 1.00 92.50 123 ALA A O 1
ATOM 948 N N . VAL A 1 124 ? 2.809 6.260 -4.609 1.00 95.62 124 VAL A N 1
ATOM 949 C CA . VAL A 1 124 ? 3.530 6.507 -3.352 1.00 95.62 124 VAL A CA 1
ATOM 950 C C . VAL A 1 124 ? 4.262 5.246 -2.890 1.00 95.62 124 VAL A C 1
ATOM 952 O O . VAL A 1 124 ? 5.372 5.330 -2.364 1.00 95.62 124 VAL A O 1
ATOM 955 N N . ALA A 1 125 ? 3.647 4.084 -3.099 1.00 96.81 125 ALA A N 1
ATOM 956 C CA . ALA A 1 125 ? 4.193 2.778 -2.780 1.00 96.81 125 ALA A CA 1
ATOM 957 C C . ALA A 1 125 ? 3.740 1.747 -3.823 1.00 96.81 125 ALA A C 1
ATOM 959 O O . ALA A 1 125 ? 2.784 1.993 -4.555 1.00 96.81 125 ALA A O 1
ATOM 960 N N . VAL A 1 126 ? 4.469 0.637 -3.919 1.00 96.25 126 VAL A N 1
ATOM 961 C CA . VAL A 1 126 ? 4.186 -0.498 -4.802 1.00 96.25 126 VAL A CA 1
ATOM 962 C C . VAL A 1 126 ? 4.547 -1.791 -4.080 1.00 96.25 126 VAL A C 1
ATOM 964 O O . VAL A 1 126 ? 5.659 -1.943 -3.565 1.00 96.25 126 VAL A O 1
ATOM 967 N N . ALA A 1 127 ? 3.629 -2.746 -4.098 1.00 94.62 127 ALA A N 1
ATOM 968 C CA . ALA A 1 127 ? 3.863 -4.101 -3.636 1.00 94.62 127 ALA A CA 1
ATOM 969 C C . ALA A 1 127 ? 4.583 -4.973 -4.673 1.00 94.62 127 ALA A C 1
ATOM 971 O O . ALA A 1 127 ? 4.265 -4.985 -5.867 1.00 94.62 127 ALA A O 1
ATOM 972 N N . ALA A 1 128 ? 5.492 -5.799 -4.173 1.00 91.88 128 ALA A N 1
ATOM 973 C CA . ALA A 1 128 ? 6.098 -6.921 -4.873 1.00 91.88 128 ALA A CA 1
ATOM 974 C C . ALA A 1 128 ? 6.096 -8.154 -3.941 1.00 91.88 128 ALA A C 1
ATOM 976 O O . ALA A 1 128 ? 5.723 -8.036 -2.768 1.00 91.88 128 ALA A O 1
ATOM 977 N N . PRO A 1 129 ? 6.463 -9.355 -4.421 1.00 91.31 129 PRO A N 1
ATOM 978 C CA . PRO A 1 129 ? 6.504 -10.540 -3.567 1.00 91.31 129 PRO A CA 1
ATOM 979 C C . PRO A 1 129 ? 7.355 -10.299 -2.313 1.00 91.31 129 PRO A C 1
ATOM 981 O O . PRO A 1 129 ? 8.518 -9.917 -2.416 1.00 91.31 129 PRO A O 1
ATOM 984 N N . GLU A 1 130 ? 6.750 -10.495 -1.137 1.00 91.19 130 GLU A N 1
ATOM 985 C CA . GLU A 1 130 ? 7.371 -10.29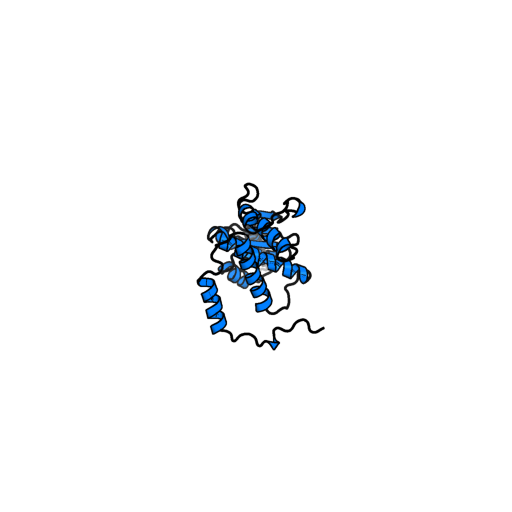9 0.185 1.00 91.19 130 GLU A CA 1
ATOM 986 C C . GLU A 1 130 ? 7.931 -8.887 0.459 1.00 91.19 130 GLU A C 1
ATOM 988 O O . GLU A 1 130 ? 8.762 -8.705 1.355 1.00 91.19 130 GLU A O 1
ATOM 993 N N . MET A 1 131 ? 7.495 -7.854 -0.264 1.00 93.56 131 MET A N 1
ATOM 994 C CA . MET A 1 131 ? 7.970 -6.494 -0.007 1.00 93.56 131 MET A CA 1
ATOM 995 C C . MET A 1 131 ? 7.000 -5.402 -0.451 1.00 93.56 131 MET A C 1
ATOM 997 O O . MET A 1 131 ? 6.272 -5.534 -1.430 1.00 93.56 131 MET A O 1
ATOM 1001 N N . VAL A 1 132 ? 7.057 -4.278 0.252 1.00 95.69 132 VAL A N 1
ATOM 1002 C CA . VAL A 1 132 ? 6.441 -3.011 -0.139 1.00 95.69 132 VAL A CA 1
ATOM 1003 C C . VAL A 1 132 ? 7.565 -2.009 -0.356 1.00 95.69 132 VAL A C 1
ATOM 1005 O O . VAL A 1 132 ? 8.342 -1.734 0.558 1.00 95.69 132 VAL A O 1
ATOM 1008 N N . LEU A 1 133 ? 7.667 -1.470 -1.566 1.00 96.38 133 LEU A N 1
ATOM 1009 C CA . LEU A 1 133 ? 8.597 -0.401 -1.911 1.00 96.38 133 LEU A CA 1
ATOM 1010 C C . LEU A 1 133 ? 7.846 0.919 -1.805 1.00 96.38 133 LEU A C 1
ATOM 1012 O O . LEU A 1 133 ? 6.777 1.046 -2.393 1.00 96.38 133 LEU A O 1
ATOM 1016 N N . ALA A 1 134 ? 8.389 1.912 -1.109 1.00 96.56 134 ALA A N 1
ATOM 1017 C CA . ALA A 1 134 ? 7.723 3.200 -0.959 1.00 96.56 134 ALA A CA 1
ATOM 1018 C C . ALA A 1 134 ? 8.678 4.385 -1.093 1.00 96.56 134 ALA A C 1
ATOM 1020 O O . ALA A 1 134 ? 9.819 4.353 -0.628 1.00 96.56 134 ALA A O 1
ATOM 1021 N N . ASN A 1 135 ? 8.177 5.459 -1.699 1.00 96.94 135 ASN A N 1
ATOM 1022 C CA . ASN A 1 135 ? 8.823 6.762 -1.699 1.00 96.94 135 ASN A CA 1
ATOM 1023 C C . ASN A 1 135 ? 8.548 7.451 -0.352 1.00 96.94 135 ASN A C 1
ATOM 1025 O O . ASN A 1 135 ? 7.439 7.920 -0.083 1.00 96.94 135 ASN A O 1
ATOM 1029 N N . GLU A 1 136 ? 9.564 7.510 0.504 1.00 94.94 136 GLU A N 1
ATOM 1030 C CA . GLU A 1 136 ? 9.463 8.043 1.861 1.00 94.94 136 GLU A CA 1
ATOM 1031 C C . GLU A 1 136 ? 9.116 9.537 1.867 1.00 94.94 136 GLU A C 1
ATOM 1033 O O . GLU A 1 136 ? 8.337 9.992 2.708 1.00 94.94 136 GLU A O 1
ATOM 1038 N N . GLU A 1 137 ? 9.652 10.308 0.921 1.00 95.00 137 GLU A N 1
ATOM 1039 C CA . GLU A 1 137 ? 9.325 11.725 0.790 1.00 95.00 137 GLU A CA 1
ATOM 1040 C C . GLU A 1 137 ? 7.846 11.917 0.431 1.00 95.00 137 GLU A C 1
ATOM 1042 O O . GLU A 1 137 ? 7.158 12.742 1.037 1.00 95.00 137 GLU A O 1
ATOM 1047 N N . ALA A 1 138 ? 7.326 11.117 -0.504 1.00 94.94 138 ALA A N 1
ATOM 1048 C CA . ALA A 1 138 ? 5.913 11.153 -0.868 1.00 94.94 138 ALA A CA 1
ATOM 1049 C C . ALA A 1 138 ? 5.008 10.729 0.302 1.00 94.94 138 ALA A C 1
ATOM 1051 O O . ALA A 1 138 ? 4.020 11.411 0.583 1.00 94.94 138 ALA A O 1
ATOM 1052 N N . LEU A 1 139 ? 5.378 9.678 1.047 1.00 93.44 139 LEU A N 1
ATOM 1053 C CA . LEU A 1 139 ? 4.670 9.270 2.266 1.00 93.44 139 LEU A CA 1
ATOM 1054 C C . LEU A 1 139 ? 4.641 10.389 3.316 1.00 93.44 139 LEU A C 1
ATOM 1056 O O . LEU A 1 139 ? 3.610 10.626 3.940 1.00 93.44 139 LEU A O 1
ATOM 1060 N N . LYS A 1 140 ? 5.740 11.126 3.510 1.00 92.56 140 LYS A N 1
ATOM 1061 C CA . LYS A 1 140 ? 5.793 12.238 4.476 1.00 92.56 140 LYS A CA 1
ATOM 1062 C C . LYS A 1 140 ? 4.879 13.408 4.095 1.00 92.56 140 LYS A C 1
ATOM 1064 O O . LYS A 1 140 ? 4.416 14.109 4.995 1.00 92.56 140 LYS A O 1
ATOM 1069 N N . ARG A 1 141 ? 4.596 13.604 2.802 1.00 93.50 141 ARG A N 1
ATOM 1070 C CA . ARG A 1 141 ? 3.751 14.699 2.284 1.00 93.50 141 ARG A CA 1
ATOM 1071 C C . ARG A 1 141 ? 2.248 14.437 2.388 1.00 93.50 141 ARG A C 1
ATOM 1073 O O . ARG A 1 141 ? 1.475 15.388 2.335 1.00 93.50 141 ARG A O 1
ATOM 1080 N N . ILE A 1 142 ? 1.822 13.183 2.530 1.00 90.56 142 ILE A N 1
ATOM 1081 C CA . ILE A 1 142 ? 0.402 12.832 2.686 1.00 90.56 142 ILE A CA 1
ATOM 1082 C C . ILE A 1 142 ? 0.015 12.706 4.167 1.00 90.56 142 ILE A C 1
ATOM 1084 O O . ILE A 1 142 ? 0.873 12.558 5.049 1.00 90.56 142 ILE A O 1
ATOM 1088 N N . SER A 1 143 ? -1.287 12.792 4.459 1.00 90.19 143 SER A N 1
ATOM 1089 C CA . SER A 1 143 ? -1.801 12.682 5.829 1.00 90.19 143 SER A CA 1
ATOM 1090 C C . SER A 1 143 ? -1.508 11.304 6.426 1.00 90.19 143 SER A C 1
ATOM 1092 O O . SER A 1 143 ? -1.303 10.330 5.706 1.00 90.19 143 SER A O 1
ATOM 1094 N N . ARG A 1 144 ? -1.507 11.208 7.758 1.00 89.44 144 ARG A N 1
ATOM 1095 C CA . ARG A 1 144 ? -1.313 9.939 8.474 1.00 89.44 144 ARG A CA 1
ATOM 1096 C C . ARG A 1 144 ? -2.303 8.860 8.024 1.00 89.44 144 ARG A C 1
ATOM 1098 O O . ARG A 1 144 ? -1.880 7.761 7.682 1.00 89.44 144 ARG A O 1
ATOM 1105 N N . SER A 1 145 ? -3.580 9.218 7.938 1.00 89.50 145 SER A N 1
ATOM 1106 C CA . SER A 1 145 ? -4.664 8.356 7.463 1.00 89.50 145 SER A CA 1
ATOM 1107 C C . SER A 1 145 ? -4.405 7.831 6.052 1.00 89.50 145 SER A C 1
ATOM 1109 O O . SER A 1 145 ? -4.578 6.648 5.777 1.00 89.50 145 SER A O 1
ATOM 1111 N N . GLU A 1 146 ? -3.912 8.698 5.162 1.00 90.44 146 GLU A N 1
ATOM 1112 C CA . GLU A 1 146 ? -3.563 8.308 3.797 1.00 90.44 146 GLU A CA 1
ATOM 1113 C C . GLU A 1 146 ? -2.366 7.350 3.763 1.00 90.44 146 GLU A C 1
ATOM 1115 O O . GLU A 1 146 ? -2.372 6.399 2.988 1.00 90.44 146 GLU A O 1
ATOM 1120 N N . ARG A 1 147 ? -1.356 7.549 4.623 1.00 93.25 147 ARG A N 1
ATOM 1121 C CA . ARG A 1 147 ? -0.229 6.606 4.743 1.00 93.25 147 ARG A CA 1
ATOM 1122 C C . ARG A 1 147 ? -0.712 5.237 5.193 1.00 93.25 147 ARG A C 1
ATOM 1124 O O . ARG A 1 147 ? -0.304 4.247 4.600 1.00 93.25 147 ARG A O 1
ATOM 1131 N N . ILE A 1 148 ? -1.581 5.184 6.205 1.00 93.12 148 ILE A N 1
ATOM 1132 C CA . ILE A 1 148 ? -2.173 3.928 6.684 1.00 93.12 148 ILE A CA 1
ATOM 1133 C C . ILE A 1 148 ? -2.913 3.234 5.541 1.00 93.12 148 ILE A C 1
ATOM 1135 O O . ILE A 1 148 ? -2.659 2.061 5.283 1.00 93.12 148 ILE A O 1
ATOM 1139 N N . ARG A 1 149 ? -3.764 3.969 4.814 1.00 93.69 149 ARG A N 1
ATOM 1140 C CA . ARG A 1 149 ? -4.531 3.438 3.683 1.00 93.69 149 ARG A CA 1
ATOM 1141 C C . ARG A 1 149 ? -3.623 2.883 2.582 1.00 93.69 149 ARG A C 1
ATOM 1143 O O . ARG A 1 149 ? -3.784 1.736 2.188 1.00 93.69 149 ARG A O 1
ATOM 1150 N N . VAL A 1 150 ? -2.650 3.666 2.113 1.00 95.31 150 VAL A N 1
ATOM 1151 C CA . VAL A 1 150 ? -1.715 3.244 1.054 1.00 95.31 150 VAL A CA 1
ATOM 1152 C C . VAL A 1 150 ? -0.903 2.027 1.491 1.00 95.31 150 VAL A C 1
ATOM 1154 O O . VAL A 1 150 ? -0.802 1.058 0.747 1.00 95.31 150 VAL A O 1
ATOM 1157 N N . LEU A 1 151 ? -0.347 2.037 2.703 1.00 96.12 151 LEU A N 1
ATOM 1158 C CA . LEU A 1 151 ? 0.447 0.910 3.193 1.00 96.12 151 LEU A CA 1
ATOM 1159 C C . LEU A 1 151 ? -0.407 -0.351 3.380 1.00 96.12 151 LEU A C 1
ATOM 1161 O O . LEU A 1 151 ? 0.057 -1.438 3.052 1.00 96.12 151 LEU A O 1
ATOM 1165 N N . ALA A 1 152 ? -1.653 -0.219 3.843 1.00 96.25 152 ALA A N 1
ATOM 1166 C CA . ALA A 1 152 ? -2.583 -1.339 3.953 1.00 96.25 152 ALA A CA 1
ATOM 1167 C C . ALA A 1 152 ? -2.940 -1.918 2.579 1.00 96.25 152 ALA A C 1
ATOM 1169 O O . ALA A 1 152 ? -2.906 -3.136 2.411 1.00 96.25 152 ALA A O 1
ATOM 1170 N N . HIS A 1 153 ? -3.205 -1.055 1.594 1.00 97.12 153 HIS A N 1
ATOM 1171 C CA . HIS A 1 153 ? -3.469 -1.446 0.206 1.00 97.12 153 HIS A CA 1
ATOM 1172 C C . HIS A 1 153 ? -2.326 -2.286 -0.366 1.00 97.12 153 HIS A C 1
ATOM 1174 O O . HIS A 1 153 ? -2.531 -3.414 -0.816 1.00 97.12 153 HIS A O 1
ATOM 1180 N N . GLU A 1 154 ? -1.095 -1.778 -0.276 1.00 97.00 154 GLU A N 1
ATOM 1181 C CA . GLU A 1 154 ? 0.072 -2.497 -0.788 1.00 97.00 154 GLU A CA 1
ATOM 1182 C C . GLU A 1 154 ? 0.351 -3.784 -0.002 1.00 97.00 154 GLU A C 1
ATOM 1184 O O . GLU A 1 154 ? 0.735 -4.804 -0.578 1.00 97.00 154 GLU A O 1
ATOM 1189 N N . LEU A 1 155 ? 0.115 -3.795 1.311 1.00 96.19 155 LEU A N 1
ATOM 1190 C CA . LEU A 1 155 ? 0.316 -4.998 2.113 1.00 96.19 155 LEU A CA 1
ATOM 1191 C C . LEU A 1 155 ? -0.650 -6.121 1.709 1.00 96.19 155 LEU A C 1
ATOM 1193 O O . LEU A 1 155 ? -0.225 -7.275 1.606 1.00 96.19 155 LEU A O 1
ATOM 1197 N N . VAL A 1 156 ? -1.904 -5.796 1.377 1.00 96.69 156 VAL A N 1
ATOM 1198 C CA . VAL A 1 156 ? -2.874 -6.765 0.834 1.00 96.69 156 VAL A CA 1
ATOM 1199 C C . VAL A 1 156 ? -2.384 -7.362 -0.483 1.00 96.69 156 VAL A C 1
ATOM 1201 O O . VAL A 1 156 ? -2.506 -8.571 -0.690 1.00 96.69 156 VAL A O 1
ATOM 1204 N N . HIS A 1 157 ? -1.759 -6.570 -1.355 1.00 95.31 157 HIS A N 1
ATOM 1205 C CA . HIS A 1 157 ? -1.146 -7.113 -2.566 1.00 95.31 157 HIS A CA 1
ATOM 1206 C C . HIS A 1 157 ? -0.030 -8.118 -2.261 1.00 95.31 157 HIS A C 1
ATOM 1208 O O . HIS A 1 157 ? 0.093 -9.105 -2.985 1.00 95.31 157 HIS A O 1
ATOM 1214 N N . THR A 1 158 ? 0.742 -7.951 -1.182 1.00 94.75 158 THR A N 1
ATOM 1215 C CA . THR A 1 158 ? 1.738 -8.969 -0.788 1.00 94.75 158 THR A CA 1
ATOM 1216 C C . THR A 1 158 ? 1.096 -10.288 -0.358 1.00 94.75 158 THR A C 1
ATOM 1218 O O . THR A 1 158 ? 1.608 -11.350 -0.713 1.00 94.75 158 THR A O 1
ATOM 1221 N N . VAL A 1 159 ? -0.067 -10.242 0.304 1.00 93.50 159 VAL A N 1
ATOM 1222 C CA . VAL A 1 159 ? -0.861 -11.442 0.622 1.00 93.50 159 VAL A CA 1
ATOM 1223 C C . VAL A 1 159 ? -1.359 -12.100 -0.663 1.00 93.50 159 VAL A C 1
ATOM 1225 O O . VAL A 1 159 ? -1.204 -13.306 -0.840 1.00 93.50 159 VAL A O 1
ATOM 1228 N N . GLN A 1 160 ? -1.888 -11.310 -1.602 1.00 92.50 160 GLN A N 1
ATOM 1229 C CA . GLN A 1 160 ? -2.322 -11.815 -2.907 1.00 92.50 160 GLN A CA 1
ATOM 1230 C C . GLN A 1 160 ? -1.169 -12.480 -3.666 1.00 92.50 160 GLN A C 1
ATOM 1232 O O . GLN A 1 160 ? -1.364 -13.573 -4.187 1.00 92.50 160 GLN A O 1
ATOM 1237 N N . TYR A 1 161 ? 0.029 -11.879 -3.677 1.00 91.12 161 TYR A N 1
ATOM 1238 C CA . TYR A 1 161 ? 1.231 -12.512 -4.229 1.00 91.12 161 TYR A CA 1
ATOM 1239 C C . TYR A 1 161 ? 1.538 -13.839 -3.530 1.00 91.12 161 TYR A C 1
ATOM 1241 O O . TYR A 1 161 ? 1.840 -14.816 -4.210 1.00 91.12 161 TYR A O 1
ATOM 1249 N N . GLY A 1 162 ? 1.451 -13.902 -2.199 1.00 88.75 162 GLY A N 1
ATOM 1250 C CA . GLY A 1 162 ? 1.660 -15.135 -1.436 1.00 88.75 162 GLY A CA 1
ATOM 1251 C C . GLY A 1 162 ? 0.699 -16.257 -1.844 1.00 88.75 162 GLY A C 1
ATOM 1252 O O . GLY A 1 162 ? 1.138 -17.380 -2.100 1.00 88.75 162 GLY A O 1
ATOM 1253 N N . LEU A 1 163 ? -0.589 -15.939 -2.000 1.00 88.25 163 LEU A N 1
ATOM 1254 C CA . LEU A 1 163 ? -1.626 -16.890 -2.423 1.00 88.25 163 LEU A CA 1
ATOM 1255 C C . LEU A 1 163 ? -1.404 -17.430 -3.844 1.00 88.25 163 LEU A C 1
ATOM 1257 O O . LEU A 1 163 ? -1.781 -18.561 -4.138 1.00 88.25 163 LEU A O 1
ATOM 1261 N N . SER A 1 164 ? -0.747 -16.663 -4.713 1.00 86.12 164 SER A N 1
ATOM 1262 C CA . SER A 1 164 ? -0.364 -17.072 -6.071 1.00 86.12 164 SER A CA 1
ATOM 1263 C C . SER A 1 164 ? 1.112 -17.470 -6.193 1.00 86.12 164 SER A C 1
ATOM 1265 O O . SER A 1 164 ? 1.710 -17.335 -7.265 1.00 86.12 164 SER A O 1
ATOM 1267 N N . SER A 1 165 ? 1.720 -17.965 -5.106 1.00 84.94 165 SER A N 1
ATOM 1268 C CA . SER A 1 165 ? 3.109 -18.464 -5.079 1.00 84.94 165 SER A CA 1
ATOM 1269 C C . SER A 1 165 ? 4.138 -17.448 -5.600 1.00 84.94 165 SER A C 1
ATOM 1271 O O . SER A 1 165 ? 5.034 -17.775 -6.378 1.00 84.94 165 SER A O 1
ATOM 1273 N N . GLY A 1 166 ? 3.978 -16.185 -5.211 1.00 80.31 166 GLY A N 1
ATOM 1274 C CA . GLY A 1 166 ? 4.839 -15.063 -5.588 1.00 80.31 1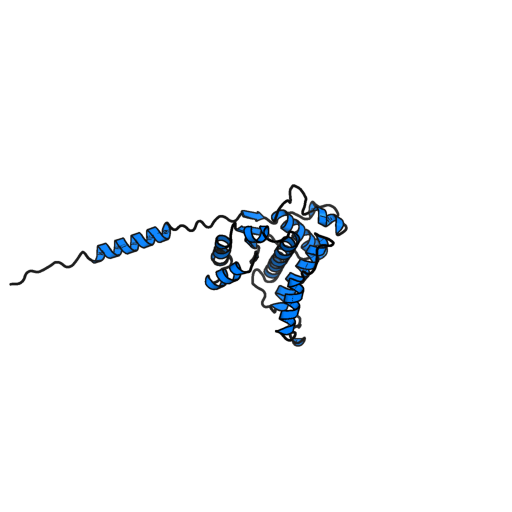66 GLY A CA 1
ATOM 1275 C C . GLY A 1 166 ? 4.563 -14.480 -6.977 1.00 80.31 166 GLY A C 1
ATOM 1276 O O . GLY A 1 166 ? 5.250 -13.552 -7.397 1.00 80.31 166 GLY A O 1
ATOM 1277 N N . ARG A 1 167 ? 3.573 -14.985 -7.718 1.00 80.75 167 ARG A N 1
ATOM 1278 C CA . ARG A 1 167 ? 3.229 -14.478 -9.057 1.00 80.75 167 ARG A CA 1
ATOM 1279 C C . ARG A 1 167 ? 2.131 -13.436 -8.963 1.00 80.75 167 ARG A C 1
ATOM 1281 O O . ARG A 1 167 ? 1.285 -13.510 -8.084 1.00 80.75 167 ARG A O 1
ATOM 1288 N N . ARG A 1 168 ? 2.079 -12.484 -9.892 1.00 79.06 168 ARG A N 1
ATOM 1289 C CA . ARG A 1 168 ? 0.906 -11.606 -9.997 1.00 79.06 168 ARG A CA 1
ATOM 1290 C C . ARG A 1 168 ? -0.312 -12.453 -10.378 1.00 79.06 168 ARG A C 1
ATOM 1292 O O . ARG A 1 168 ? -0.238 -13.208 -11.346 1.00 79.06 168 ARG A O 1
ATOM 1299 N N . SER A 1 169 ? -1.400 -12.335 -9.615 1.00 74.88 169 SER A N 1
ATOM 1300 C CA . SER A 1 169 ? -2.661 -13.024 -9.914 1.00 74.88 169 SER A CA 1
ATOM 1301 C C . SER A 1 169 ? -3.168 -12.663 -11.316 1.00 74.88 169 SER A C 1
ATOM 1303 O O . SER A 1 169 ? -3.069 -11.507 -11.736 1.00 74.88 169 SER A O 1
ATOM 1305 N N . THR A 1 170 ? -3.733 -13.651 -12.014 1.00 79.12 170 THR A N 1
ATOM 1306 C CA . THR A 1 170 ? -4.431 -13.487 -13.301 1.00 79.12 170 THR A CA 1
ATOM 1307 C C . THR A 1 170 ? -5.894 -13.081 -13.131 1.00 79.12 170 THR A C 1
ATOM 1309 O O . THR A 1 170 ? -6.605 -12.955 -14.122 1.00 79.12 170 THR A O 1
ATOM 1312 N N . SER A 1 171 ? -6.353 -12.887 -11.889 1.00 79.50 171 SER A N 1
ATOM 1313 C CA . SER A 1 171 ? -7.678 -12.342 -11.602 1.00 79.50 171 SER A CA 1
ATOM 1314 C C . SER A 1 171 ? -7.859 -10.975 -12.253 1.00 79.50 171 SER A C 1
ATOM 1316 O O . SER A 1 171 ? -6.910 -10.184 -12.317 1.00 79.50 171 SER A O 1
ATOM 1318 N N . ASP A 1 172 ? -9.098 -10.663 -12.621 1.00 82.31 172 ASP A N 1
ATOM 1319 C CA . ASP A 1 172 ? -9.465 -9.352 -13.136 1.00 82.31 172 ASP A CA 1
ATOM 1320 C C . ASP A 1 172 ? -8.919 -8.214 -12.262 1.00 82.31 172 ASP A C 1
ATOM 1322 O O . ASP A 1 172 ? -8.923 -8.265 -11.026 1.00 82.31 172 ASP A O 1
ATOM 1326 N N . GLN A 1 173 ? -8.459 -7.149 -12.923 1.00 83.50 173 GLN A N 1
ATOM 1327 C CA . GLN A 1 173 ? -7.841 -6.009 -12.252 1.00 83.50 173 GLN A CA 1
ATOM 1328 C C . GLN A 1 173 ? -8.774 -5.378 -11.213 1.00 83.50 173 GLN A C 1
ATOM 1330 O O . GLN A 1 173 ? -8.315 -5.040 -10.126 1.00 83.50 173 GLN A O 1
ATOM 1335 N N . TRP A 1 174 ? -10.072 -5.267 -11.512 1.00 86.06 174 TRP A N 1
ATOM 1336 C CA . TRP A 1 174 ? -11.046 -4.674 -10.593 1.00 86.06 174 TRP A CA 1
ATOM 1337 C C . TRP A 1 174 ? -11.177 -5.478 -9.294 1.00 86.06 174 TRP A C 1
ATOM 1339 O O . TRP A 1 174 ? -11.300 -4.881 -8.230 1.00 86.06 174 TRP A O 1
ATOM 1349 N N . LEU A 1 175 ? -11.097 -6.811 -9.361 1.00 87.38 175 LEU A N 1
ATOM 1350 C CA . LEU A 1 175 ? -11.183 -7.665 -8.181 1.00 87.38 175 LEU A CA 1
ATOM 1351 C C . LEU A 1 175 ? -9.930 -7.499 -7.320 1.00 87.38 175 LEU A C 1
ATOM 1353 O O . LEU A 1 175 ? -10.019 -7.350 -6.105 1.00 87.38 175 LEU A O 1
ATOM 1357 N N . ARG A 1 176 ? -8.757 -7.475 -7.961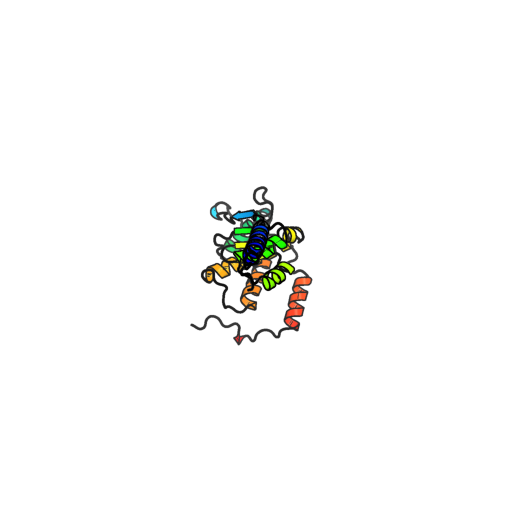 1.00 89.62 176 ARG A N 1
ATOM 1358 C CA . ARG A 1 176 ? -7.468 -7.374 -7.270 1.00 89.62 176 ARG A CA 1
ATOM 1359 C C . ARG A 1 176 ? -7.282 -6.026 -6.575 1.00 89.62 176 ARG A C 1
ATOM 1361 O O . ARG A 1 176 ? -6.941 -6.000 -5.395 1.00 89.62 176 ARG A O 1
ATOM 1368 N N . GLU A 1 177 ? -7.503 -4.940 -7.310 1.00 89.81 177 GLU A N 1
ATOM 1369 C CA . GLU A 1 177 ? -7.348 -3.568 -6.813 1.00 89.81 177 GLU A CA 1
ATOM 1370 C C . GLU A 1 177 ? -8.520 -3.169 -5.907 1.00 89.81 177 GLU A C 1
ATOM 1372 O O . GLU A 1 177 ? -8.306 -2.572 -4.861 1.00 89.81 177 GLU A O 1
ATOM 1377 N N . GLY A 1 178 ? -9.754 -3.552 -6.255 1.00 90.81 178 GLY A N 1
ATOM 1378 C CA . GLY A 1 178 ? -10.947 -3.232 -5.468 1.00 90.81 178 GLY A CA 1
ATOM 1379 C C . GLY A 1 178 ? -10.977 -3.932 -4.110 1.00 90.81 178 GLY A C 1
ATOM 1380 O O . GLY A 1 178 ? -11.371 -3.318 -3.122 1.00 90.81 178 GLY A O 1
ATOM 1381 N N . PHE A 1 179 ? -10.513 -5.185 -4.030 1.00 92.94 179 PHE A N 1
ATOM 1382 C CA . PHE A 1 179 ? -10.356 -5.874 -2.746 1.00 92.94 179 PHE A CA 1
ATOM 1383 C C . PHE A 1 179 ? -9.292 -5.205 -1.866 1.00 92.94 179 PHE A C 1
ATOM 1385 O O . PHE A 1 179 ? -9.520 -5.017 -0.673 1.00 92.94 179 PHE A O 1
ATOM 1392 N N . ALA A 1 180 ? -8.154 -4.817 -2.453 1.00 95.12 180 ALA A N 1
ATOM 1393 C CA . ALA A 1 180 ? -7.097 -4.108 -1.736 1.00 95.12 180 ALA A CA 1
ATOM 1394 C C . ALA A 1 180 ? -7.574 -2.738 -1.224 1.00 95.12 180 ALA A C 1
ATOM 1396 O O . ALA A 1 180 ? -7.405 -2.453 -0.037 1.00 95.12 180 ALA A O 1
ATOM 1397 N N . ASP A 1 181 ? -8.267 -1.958 -2.062 1.00 93.31 181 ASP A N 1
ATOM 1398 C CA . ASP A 1 181 ? -8.846 -0.664 -1.677 1.00 93.31 181 ASP A CA 1
ATOM 1399 C C . ASP A 1 181 ? -9.887 -0.849 -0.552 1.00 93.31 181 ASP A C 1
ATOM 1401 O O . ASP A 1 181 ? -9.857 -0.131 0.449 1.00 93.31 181 ASP A O 1
ATOM 1405 N N . TRP A 1 182 ? -10.788 -1.836 -0.668 1.00 93.25 182 TRP A N 1
ATOM 1406 C CA . TRP A 1 182 ? -11.802 -2.107 0.358 1.00 93.25 182 TRP A CA 1
ATOM 1407 C C . TRP A 1 182 ? -11.173 -2.452 1.712 1.00 93.25 182 TRP A C 1
ATOM 1409 O O . TRP A 1 182 ? -11.506 -1.820 2.715 1.00 93.25 182 TRP A O 1
ATOM 1419 N N . ILE A 1 183 ? -10.231 -3.401 1.749 1.00 95.50 183 ILE A N 1
ATOM 1420 C CA . ILE A 1 183 ? -9.526 -3.759 2.987 1.00 95.50 183 ILE A CA 1
ATOM 1421 C C . ILE A 1 183 ? -8.772 -2.553 3.551 1.00 95.50 183 ILE A C 1
ATOM 1423 O O . ILE A 1 183 ? -8.830 -2.322 4.756 1.00 95.50 183 ILE A O 1
ATOM 1427 N N . ALA A 1 184 ? -8.106 -1.756 2.714 1.00 94.75 184 ALA A N 1
ATOM 1428 C CA . ALA A 1 184 ? -7.357 -0.586 3.163 1.00 94.75 184 ALA A CA 1
ATOM 1429 C C . ALA A 1 184 ? -8.238 0.424 3.915 1.00 94.75 184 ALA A C 1
ATOM 1431 O O . ALA A 1 184 ? -7.836 0.939 4.962 1.00 94.75 184 ALA A O 1
ATOM 1432 N N . TYR A 1 185 ? -9.455 0.672 3.426 1.00 91.62 185 TYR A N 1
ATOM 1433 C CA . TYR A 1 185 ? -10.415 1.524 4.127 1.00 91.62 185 TYR A CA 1
ATOM 1434 C C . TYR A 1 185 ? -10.919 0.899 5.422 1.00 91.62 185 TYR A C 1
ATOM 1436 O O . TYR A 1 185 ? -11.014 1.592 6.433 1.00 91.62 185 TYR A O 1
ATOM 1444 N N . ARG A 1 186 ? -11.176 -0.411 5.432 1.00 92.00 186 ARG A N 1
ATOM 1445 C CA . ARG A 1 186 ? -11.570 -1.098 6.664 1.00 92.00 186 ARG A CA 1
ATOM 1446 C C . ARG A 1 186 ? -10.459 -1.045 7.712 1.00 92.00 186 ARG A C 1
ATOM 1448 O O . ARG A 1 186 ? -10.731 -0.712 8.856 1.00 92.00 186 ARG A O 1
ATOM 1455 N N . VAL A 1 187 ? -9.202 -1.282 7.337 1.00 92.75 187 VAL A N 1
ATOM 1456 C CA . VAL A 1 187 ? -8.049 -1.139 8.242 1.00 92.75 187 VAL A CA 1
ATOM 1457 C C . VAL A 1 187 ? -7.961 0.279 8.805 1.00 92.75 187 VAL A C 1
ATOM 1459 O O . VAL A 1 187 ? -7.723 0.447 10.001 1.00 92.75 187 VAL A O 1
ATOM 1462 N N . LEU A 1 188 ? -8.188 1.300 7.974 1.00 90.19 188 LEU A N 1
ATOM 1463 C CA . LEU A 1 188 ? -8.206 2.686 8.435 1.00 90.19 188 LEU A CA 1
ATOM 1464 C C . LEU A 1 188 ? -9.297 2.926 9.491 1.00 90.19 188 LEU A C 1
ATOM 1466 O O . LEU A 1 188 ? -9.019 3.584 10.487 1.00 90.19 188 LEU A O 1
ATOM 1470 N N . GLU A 1 189 ? -10.494 2.355 9.330 1.00 88.12 189 GLU A N 1
ATOM 1471 C CA . GLU A 1 189 ? -11.574 2.444 10.330 1.00 88.12 189 GLU A CA 1
ATOM 1472 C C . GLU A 1 189 ? -11.187 1.831 11.683 1.00 88.12 189 GLU A C 1
ATOM 1474 O O . GLU A 1 189 ? -11.585 2.350 12.727 1.00 88.12 189 GLU A O 1
ATOM 1479 N N . TYR A 1 190 ? -10.402 0.748 11.677 1.00 87.88 190 TYR A N 1
ATOM 1480 C CA . TYR A 1 190 ? -9.897 0.121 12.901 1.00 87.88 190 TYR A CA 1
ATOM 1481 C C . TYR A 1 190 ? -8.781 0.936 13.566 1.00 87.88 190 TYR A C 1
ATOM 1483 O O . TYR A 1 190 ? -8.769 1.061 14.789 1.00 87.88 190 TYR A O 1
ATOM 1491 N N . LEU A 1 191 ? -7.835 1.471 12.786 1.00 88.19 191 LEU A N 1
ATOM 1492 C CA . LEU A 1 191 ? -6.653 2.168 13.314 1.00 88.19 191 LEU A CA 1
ATOM 1493 C C . LEU A 1 191 ? -6.896 3.652 13.616 1.00 88.19 191 LEU A C 1
ATOM 1495 O O . LEU A 1 191 ? -6.218 4.224 14.470 1.00 88.19 191 LEU A O 1
ATOM 1499 N N . GLU A 1 192 ? -7.835 4.287 12.921 1.00 85.06 192 GLU A N 1
ATOM 1500 C CA . GLU A 1 192 ? -8.226 5.680 13.132 1.00 85.06 192 GLU A CA 1
ATOM 1501 C C . GLU A 1 192 ? -9.756 5.838 13.056 1.00 85.06 192 GLU A C 1
ATOM 1503 O O . GLU A 1 192 ? -10.288 6.374 12.077 1.00 85.06 192 GLU A O 1
ATOM 1508 N N . PRO A 1 193 ? -10.494 5.410 14.096 1.00 78.38 193 PRO A N 1
ATOM 1509 C CA . PRO A 1 193 ? -11.937 5.609 14.158 1.00 78.38 193 PRO A CA 1
ATOM 1510 C C . PRO A 1 193 ? -12.310 7.090 13.988 1.00 78.38 193 PRO A C 1
ATOM 1512 O O . PRO A 1 193 ? -11.757 7.965 14.654 1.00 78.38 193 PRO A O 1
ATOM 1515 N N . GLY A 1 194 ? -13.251 7.379 13.087 1.00 72.00 194 GLY A N 1
ATOM 1516 C CA . GLY A 1 194 ? -13.659 8.751 12.757 1.00 72.00 194 GLY A CA 1
ATOM 1517 C C . GLY A 1 194 ? -12.755 9.465 11.746 1.00 72.00 194 GLY A C 1
ATOM 1518 O O . GLY A 1 194 ? -13.057 10.597 11.362 1.00 72.00 194 GLY A O 1
ATOM 1519 N N . SER A 1 195 ? -11.689 8.816 11.270 1.00 71.38 195 SER A N 1
ATOM 1520 C CA . SER A 1 195 ? -10.966 9.276 10.086 1.00 71.38 195 SER A CA 1
ATOM 1521 C C . SER A 1 195 ? -11.905 9.265 8.874 1.00 71.38 195 SER A C 1
ATOM 1523 O O . SER A 1 195 ? -12.735 8.359 8.763 1.00 71.38 195 SER A O 1
ATOM 1525 N N . PRO A 1 196 ? -11.837 10.259 7.969 1.00 65.06 196 PRO A N 1
ATOM 1526 C CA . PRO A 1 196 ? -12.674 10.272 6.778 1.00 65.06 196 PRO A CA 1
ATOM 1527 C C . PRO A 1 196 ? -12.374 9.036 5.922 1.00 65.06 196 PRO A C 1
ATOM 1529 O O . PRO A 1 196 ? -11.342 8.952 5.259 1.00 65.06 196 PRO A O 1
ATOM 1532 N N . THR A 1 197 ? -13.301 8.082 5.947 1.00 61.59 197 THR A N 1
ATOM 1533 C CA . THR A 1 197 ? -13.181 6.761 5.319 1.00 61.59 197 THR A CA 1
ATOM 1534 C C . THR A 1 197 ? -13.226 6.806 3.807 1.00 61.59 197 THR A C 1
ATOM 1536 O O . THR A 1 197 ? -12.809 5.858 3.173 1.00 61.59 197 THR A O 1
ATOM 1539 N N . LEU A 1 198 ? -13.688 7.895 3.202 1.00 60.00 198 LEU A N 1
ATOM 1540 C CA . LEU A 1 198 ? -13.582 8.138 1.770 1.00 60.00 198 LEU A CA 1
ATOM 1541 C C . LEU A 1 198 ? -13.302 9.622 1.586 1.00 60.00 198 LEU A C 1
ATOM 1543 O O . LEU A 1 198 ? -14.119 10.463 1.977 1.00 60.00 198 LEU A O 1
ATOM 1547 N N . ARG A 1 199 ? -12.162 9.980 0.989 1.00 63.38 199 ARG A N 1
ATOM 1548 C CA . ARG A 1 199 ? -11.964 11.378 0.606 1.00 63.38 199 ARG A CA 1
ATOM 1549 C C . ARG A 1 199 ? -12.912 11.706 -0.542 1.00 63.38 199 ARG A C 1
ATOM 1551 O O . ARG A 1 199 ? -13.228 10.862 -1.379 1.00 63.38 199 ARG A O 1
ATOM 1558 N N . ALA A 1 200 ? -13.347 12.962 -0.624 1.00 58.94 200 ALA A N 1
ATOM 1559 C CA . ALA A 1 200 ? -14.154 13.436 -1.750 1.00 58.94 200 ALA A CA 1
ATOM 1560 C C . ALA A 1 200 ? -13.471 13.159 -3.107 1.00 58.94 200 ALA A C 1
ATOM 1562 O O . ALA A 1 200 ? -14.154 12.899 -4.093 1.00 58.94 200 ALA A O 1
ATOM 1563 N N . SER A 1 201 ? -12.133 13.141 -3.137 1.00 56.09 201 SER A N 1
ATOM 1564 C CA . SER A 1 201 ? -11.320 12.731 -4.288 1.00 56.09 201 SER A CA 1
ATOM 1565 C C . SER A 1 201 ? -11.512 11.266 -4.679 1.00 56.09 201 SER A C 1
ATOM 1567 O O . SER A 1 201 ? -11.536 10.956 -5.866 1.00 56.09 201 SER A O 1
ATOM 1569 N N . ASP A 1 202 ? -11.687 10.371 -3.708 1.00 65.88 202 ASP A N 1
ATOM 1570 C CA . ASP A 1 202 ? -11.844 8.935 -3.948 1.00 65.88 202 ASP A CA 1
ATOM 1571 C C . ASP A 1 202 ? -13.240 8.651 -4.490 1.00 65.88 202 ASP A C 1
ATOM 1573 O O . ASP A 1 202 ? -13.393 7.958 -5.492 1.00 65.88 202 ASP A O 1
ATOM 1577 N N . LEU A 1 203 ? -14.256 9.294 -3.906 1.00 65.31 203 LEU A N 1
ATOM 1578 C CA . LEU A 1 203 ? -15.615 9.290 -4.444 1.00 65.31 203 LEU A CA 1
ATOM 1579 C C . LEU A 1 203 ? -15.675 9.899 -5.844 1.00 65.31 203 LEU A C 1
ATOM 1581 O O . LEU A 1 203 ? -16.390 9.381 -6.697 1.00 65.31 203 LEU A O 1
ATOM 1585 N N . ALA A 1 204 ? -14.934 10.978 -6.100 1.00 63.16 204 ALA A N 1
ATOM 1586 C CA . ALA A 1 204 ? -14.842 11.571 -7.429 1.00 63.16 204 ALA A CA 1
ATOM 1587 C C . ALA A 1 204 ? -14.177 10.607 -8.422 1.00 63.16 204 ALA A C 1
ATOM 1589 O O . ALA A 1 204 ? -14.717 10.407 -9.505 1.00 63.16 204 ALA A O 1
ATOM 1590 N N . ARG A 1 205 ? -13.078 9.940 -8.039 1.00 65.94 205 ARG A N 1
ATOM 1591 C CA . ARG A 1 205 ? -12.405 8.915 -8.855 1.00 65.94 205 ARG A CA 1
ATOM 1592 C C . ARG A 1 205 ? -13.327 7.733 -9.153 1.00 65.94 205 ARG A C 1
ATOM 1594 O O . ARG A 1 205 ? -13.387 7.289 -10.297 1.00 65.94 205 ARG A O 1
ATOM 1601 N N . ILE A 1 206 ? -14.062 7.245 -8.154 1.00 67.56 206 ILE A N 1
ATOM 1602 C CA . ILE A 1 206 ? -15.046 6.165 -8.313 1.00 67.56 206 ILE A CA 1
ATOM 1603 C C . ILE A 1 206 ? -16.159 6.610 -9.262 1.00 67.56 206 ILE A C 1
ATOM 1605 O O . ILE A 1 206 ? -16.437 5.909 -10.228 1.00 67.56 206 ILE A O 1
ATOM 1609 N N . LYS A 1 207 ? -16.751 7.792 -9.048 1.00 66.62 207 LYS A N 1
ATOM 1610 C CA . LYS A 1 207 ? -17.802 8.339 -9.921 1.00 66.62 207 LYS A CA 1
ATOM 1611 C C . LYS A 1 207 ? -17.321 8.508 -11.360 1.00 66.62 207 LYS A C 1
ATOM 1613 O O . LYS A 1 207 ? -18.020 8.092 -12.273 1.00 66.62 207 LYS A O 1
ATOM 1618 N N . ASP A 1 208 ? -16.129 9.058 -11.559 1.00 66.00 208 ASP A N 1
ATOM 1619 C CA . ASP A 1 208 ? -15.523 9.264 -12.879 1.00 66.00 208 ASP A CA 1
ATOM 1620 C C . ASP A 1 208 ? -15.191 7.923 -13.567 1.00 66.00 208 ASP A C 1
ATOM 1622 O O . ASP A 1 208 ? -15.352 7.762 -14.774 1.00 66.00 208 ASP A O 1
ATOM 1626 N N . THR A 1 209 ? -14.800 6.902 -12.801 1.00 63.66 209 THR A N 1
ATOM 1627 C CA . THR A 1 209 ? -14.562 5.547 -13.327 1.00 63.66 209 THR A CA 1
ATOM 1628 C C . THR A 1 209 ? -15.867 4.846 -13.700 1.00 63.66 209 THR A C 1
ATOM 1630 O O . THR A 1 209 ? -15.966 4.323 -14.805 1.00 63.66 209 THR A O 1
ATOM 1633 N N . VAL A 1 210 ? -16.888 4.901 -12.839 1.00 64.00 210 VAL A N 1
ATOM 1634 C CA . VAL A 1 210 ? -18.241 4.383 -13.122 1.00 64.00 210 VAL A CA 1
ATOM 1635 C C . VAL A 1 210 ? -18.859 5.088 -14.330 1.00 64.00 210 VAL A C 1
ATOM 1637 O O . VAL A 1 210 ? -19.591 4.475 -15.099 1.00 64.00 210 VAL A O 1
ATOM 1640 N N . HIS A 1 211 ? -18.559 6.372 -14.531 1.00 61.84 211 HIS A N 1
ATOM 1641 C CA . HIS A 1 211 ? -19.061 7.105 -15.688 1.00 61.84 211 HIS A CA 1
ATOM 1642 C C . HIS A 1 211 ? -18.339 6.726 -16.989 1.00 61.84 211 HIS A C 1
ATOM 1644 O O . HIS A 1 211 ? -18.952 6.727 -18.054 1.00 61.84 211 HIS A O 1
ATOM 1650 N N . ARG A 1 212 ? -17.050 6.370 -16.912 1.00 58.38 212 ARG A N 1
ATOM 1651 C CA . ARG A 1 212 ? -16.234 5.969 -18.072 1.00 58.38 212 ARG A CA 1
ATOM 1652 C C . ARG A 1 212 ? -16.307 4.481 -18.410 1.00 58.38 212 ARG A C 1
ATOM 1654 O O . ARG A 1 212 ? -15.996 4.110 -19.538 1.00 58.38 212 ARG A O 1
ATOM 1661 N N . GLN A 1 213 ? -16.690 3.632 -17.463 1.00 57.59 213 GLN A N 1
ATOM 1662 C CA . GLN A 1 213 ? -16.801 2.189 -17.643 1.00 57.59 213 GLN A CA 1
ATOM 1663 C C . GLN A 1 213 ? -18.188 1.721 -17.209 1.00 57.59 213 GLN A C 1
ATOM 1665 O O . GLN A 1 213 ? -18.556 1.833 -16.044 1.00 57.59 213 GLN A O 1
ATOM 1670 N N . SER A 1 214 ? -18.945 1.124 -18.130 1.00 57.66 214 SER A N 1
ATOM 1671 C CA . SER A 1 214 ? -20.081 0.281 -17.755 1.00 57.66 214 SER A CA 1
ATOM 1672 C C . SER A 1 214 ? -19.576 -0.826 -16.829 1.00 57.66 214 SER A C 1
ATOM 1674 O O . SER A 1 214 ? -18.581 -1.474 -17.169 1.00 57.66 214 SER A O 1
ATOM 1676 N N . CYS A 1 215 ? -20.235 -1.030 -15.678 1.00 55.91 215 CYS A N 1
ATOM 1677 C CA . CYS A 1 215 ? -19.924 -2.127 -14.760 1.00 55.91 215 CYS A CA 1
ATOM 1678 C C . CYS A 1 215 ? -19.679 -3.406 -15.562 1.00 55.91 215 CYS A C 1
ATOM 1680 O O . CYS A 1 215 ? -20.459 -3.724 -16.467 1.00 55.91 215 CYS A O 1
ATOM 1682 N N . ALA A 1 216 ? -18.590 -4.115 -15.255 1.00 59.34 216 ALA A N 1
ATOM 1683 C CA . ALA A 1 216 ? -18.334 -5.397 -15.890 1.00 59.34 216 ALA A CA 1
ATOM 1684 C C . ALA A 1 216 ? -19.597 -6.266 -15.744 1.00 59.34 216 ALA A C 1
ATOM 1686 O O . ALA A 1 216 ? -20.185 -6.293 -14.657 1.00 59.34 216 ALA A O 1
ATOM 1687 N N . PRO A 1 217 ? -20.067 -6.923 -16.820 1.00 60.03 217 PRO A N 1
ATOM 1688 C CA . PRO A 1 217 ? -21.245 -7.769 -16.723 1.00 60.03 217 PRO A CA 1
ATOM 1689 C C . PRO A 1 217 ? -21.009 -8.819 -15.636 1.00 60.03 217 PRO A C 1
ATOM 1691 O O . PRO A 1 217 ? -19.898 -9.328 -15.507 1.00 60.03 217 PRO A O 1
ATOM 1694 N N . LEU A 1 218 ? -22.046 -9.149 -14.860 1.00 55.16 218 LEU A N 1
ATOM 1695 C CA . LEU A 1 218 ? -21.958 -10.092 -13.731 1.00 55.16 218 LEU A CA 1
ATOM 1696 C C . LEU A 1 218 ? -21.408 -11.472 -14.137 1.00 55.16 218 LEU A C 1
ATOM 1698 O O . LEU A 1 218 ? -20.882 -12.197 -13.304 1.00 55.16 218 LEU A O 1
ATOM 1702 N N . SER A 1 219 ? -21.442 -11.812 -15.427 1.00 56.28 219 SER A N 1
ATOM 1703 C CA . SER A 1 219 ? -20.761 -12.981 -15.994 1.00 56.28 219 SER A CA 1
ATOM 1704 C C . SER A 1 219 ? -19.230 -12.952 -15.853 1.00 56.28 219 SER A C 1
ATOM 1706 O O . SER A 1 219 ? -18.585 -13.967 -16.077 1.00 56.28 219 SER A O 1
ATOM 1708 N N . LYS A 1 220 ? -18.636 -11.809 -15.494 1.00 54.50 220 LYS A N 1
ATOM 1709 C CA . LYS A 1 220 ? -17.216 -11.656 -15.139 1.00 54.50 220 LYS A CA 1
ATOM 1710 C C . LYS A 1 220 ? -16.953 -11.723 -13.626 1.00 54.50 220 LYS A C 1
ATOM 1712 O O . LYS A 1 220 ? -15.805 -11.662 -13.211 1.00 54.50 220 LYS A O 1
ATOM 1717 N N . MET A 1 221 ? -17.991 -11.876 -12.797 1.00 52.00 221 MET A N 1
ATOM 1718 C CA . MET A 1 221 ? -17.883 -12.145 -11.351 1.00 52.00 221 MET A CA 1
ATOM 1719 C C . MET A 1 221 ? -17.800 -13.651 -11.024 1.00 52.00 221 MET A C 1
ATOM 1721 O O . MET A 1 221 ? -18.024 -14.045 -9.882 1.00 52.00 221 MET A O 1
ATOM 1725 N N . VAL A 1 222 ? -17.506 -14.510 -12.005 1.00 46.97 222 VAL A N 1
ATOM 1726 C CA . VAL A 1 222 ? -17.533 -15.966 -11.814 1.00 46.97 222 VAL A CA 1
ATOM 1727 C C . VAL A 1 222 ? -16.298 -16.448 -11.048 1.00 46.97 222 VAL A C 1
ATOM 1729 O O . VAL A 1 222 ? -15.152 -16.263 -11.458 1.00 46.97 222 VAL A O 1
ATOM 1732 N N . THR A 1 223 ? -16.582 -17.076 -9.910 1.00 45.62 223 THR A N 1
ATOM 1733 C CA . THR A 1 223 ? -15.735 -17.980 -9.136 1.00 45.62 223 THR A CA 1
ATOM 1734 C C . THR A 1 223 ? -15.272 -19.153 -9.994 1.00 45.62 223 THR A C 1
ATOM 1736 O O . THR A 1 223 ? -16.111 -19.816 -10.586 1.00 45.62 223 THR A O 1
ATOM 1739 N N . LEU A 1 224 ? -13.954 -19.399 -10.003 1.00 39.81 224 LEU A N 1
ATOM 1740 C CA . LEU A 1 224 ? -13.282 -20.667 -10.334 1.00 39.81 224 LEU A CA 1
ATOM 1741 C C . LEU A 1 224 ? -14.109 -21.618 -11.221 1.00 39.81 224 LEU A C 1
ATOM 1743 O O . LEU A 1 224 ? -14.874 -22.435 -10.707 1.00 39.81 224 LEU A O 1
ATOM 1747 N N . GLU A 1 225 ? -13.915 -21.556 -12.539 1.00 36.88 225 GLU A N 1
ATOM 1748 C CA . GLU A 1 225 ? -14.187 -22.743 -13.351 1.00 36.88 225 GLU A CA 1
ATOM 1749 C C . GLU A 1 225 ? -13.135 -23.803 -12.984 1.00 36.88 225 GLU A C 1
ATOM 1751 O O . GLU A 1 225 ? -11.950 -23.479 -12.863 1.00 36.88 225 GLU A O 1
ATOM 1756 N N . GLY A 1 226 ? -13.622 -25.008 -12.665 1.00 38.06 226 GLY A N 1
ATOM 1757 C CA . GLY A 1 226 ? -12.868 -26.112 -12.058 1.00 38.06 226 GLY A CA 1
ATOM 1758 C C . GLY A 1 226 ? -11.755 -26.712 -12.905 1.00 38.06 226 GLY A C 1
ATOM 1759 O O . GLY A 1 226 ? -11.700 -26.454 -14.127 1.00 38.06 226 GLY A O 1
#